Protein AF-A0AAV3WYW3-F1 (afdb_monomer_lite)

pLDDT: mean 75.48, std 17.58, range [23.58, 94.62]

Sequence (307 aa):
MLKNIKFSARRGPYGLGCGSSHPSKPYRKLVRSKLDYGSVIHGSAKKHVLRGLDPIHHQGLRIALGTIRKSPMKSLYSEAGEPSLEHRRTKLAFKYILKIQSLPRNPCNDVVFEAQLSDFSADSKSEPNLIANSFEHIKNAKINLNTIDNLHVQCPPPWEEHKGNENVDKLAKAALNRASCSGKLFCWSDLKPKVNAYIHTVRQENWDTEGTNKLHEVLPNFGDLHKEGEGAGRKRETVMCRLRVGHTWLTQGYLLKNGEKPFCYARDSLYTVRHILIECPDFQDTRKKYFCVTDCTDFSERSIPLA

Foldseek 3Di:
DDDDPPPPPPDDPPPPPDPPDQLCVVVCPPPVVVLLVCLQPCVQPDPVVVVVCQVSVQVSLCNSLVHDPPFDPLLSCLQSVHDRSLLSSLLSLLLVLLVLLLEVVDPCVCVLVVLVVPPPDPPDPDDRGSSNVSVVLCVVLVHDSVLAHRDPDDDDDPPDDCPPVVVVVVVVVVVVPDPDDDRNRDHSVVCSVSSVVSSLVVSLVVLCPPPPQPLCVQPVRRRPHLDDDPPDDSVRSSVLSCLSSFDDCQQCVCVVVVHDFDADPVVRGGDTSCCQQENPPVCVVVNVQWHDDHDSNCSRPDRDTPD

Organism: NCBI:txid259542

Structure (mmCIF, N/CA/C/O backbone):
data_AF-A0AAV3WYW3-F1
#
_entry.id   AF-A0AAV3WYW3-F1
#
loop_
_atom_site.group_PDB
_atom_site.id
_atom_site.type_symbol
_atom_site.label_atom_id
_atom_site.label_alt_id
_atom_site.label_comp_id
_atom_site.label_asym_id
_atom_site.label_entity_id
_atom_site.label_seq_id
_atom_site.pdbx_PDB_ins_code
_atom_site.Cartn_x
_atom_site.Cartn_y
_atom_site.Cartn_z
_atom_site.occupancy
_atom_site.B_iso_or_equiv
_atom_site.auth_seq_id
_atom_site.auth_comp_id
_atom_site.auth_asym_id
_atom_site.auth_atom_id
_atom_site.pdbx_PDB_model_num
ATOM 1 N N . MET A 1 1 ? 19.313 -41.887 6.676 1.00 35.41 1 MET A N 1
ATOM 2 C CA . MET A 1 1 ? 18.246 -41.215 5.899 1.00 35.41 1 MET A CA 1
ATOM 3 C C . MET A 1 1 ? 17.231 -40.705 6.914 1.00 35.41 1 MET A C 1
ATOM 5 O O . MET A 1 1 ? 16.747 -41.528 7.660 1.00 35.41 1 MET A O 1
ATOM 9 N N . LEU A 1 2 ? 16.936 -39.432 7.157 1.00 31.27 2 LEU A N 1
ATOM 10 C CA . LEU A 1 2 ? 17.107 -38.163 6.460 1.00 31.27 2 LEU A CA 1
ATOM 11 C C . LEU A 1 2 ? 17.524 -37.135 7.530 1.00 31.27 2 LEU A C 1
ATOM 13 O O . LEU A 1 2 ? 16.774 -36.880 8.468 1.00 31.27 2 LEU A O 1
ATOM 17 N N . LYS A 1 3 ? 18.736 -36.579 7.433 1.00 26.03 3 LYS A N 1
ATOM 18 C CA . LYS A 1 3 ? 19.183 -35.477 8.292 1.00 26.03 3 LYS A CA 1
ATOM 19 C C . LYS A 1 3 ? 18.874 -34.160 7.581 1.00 26.03 3 LYS A C 1
ATOM 21 O O . LYS A 1 3 ? 19.334 -33.946 6.469 1.00 26.03 3 LYS A O 1
ATOM 26 N N . ASN A 1 4 ? 18.166 -33.280 8.285 1.00 28.17 4 ASN A N 1
ATOM 27 C CA . ASN A 1 4 ? 18.327 -31.828 8.235 1.00 28.17 4 ASN A CA 1
ATOM 28 C C . ASN A 1 4 ? 18.222 -31.143 6.863 1.00 28.17 4 ASN A C 1
ATOM 30 O O . ASN A 1 4 ? 19.221 -30.697 6.306 1.00 28.17 4 ASN A O 1
ATOM 34 N N . ILE A 1 5 ? 16.992 -30.872 6.424 1.00 25.97 5 ILE A N 1
ATOM 35 C CA . ILE A 1 5 ? 16.728 -29.701 5.579 1.00 25.97 5 ILE A CA 1
ATOM 36 C C . ILE A 1 5 ? 16.262 -28.577 6.510 1.00 25.97 5 ILE A C 1
ATOM 38 O O . ILE A 1 5 ? 15.072 -28.381 6.746 1.00 25.97 5 ILE A O 1
ATOM 42 N N . LYS A 1 6 ? 17.219 -27.838 7.085 1.00 24.00 6 LYS A N 1
ATOM 43 C CA . LYS A 1 6 ? 16.933 -26.515 7.652 1.00 24.00 6 LYS A CA 1
ATOM 44 C C . LYS A 1 6 ? 16.668 -25.581 6.473 1.00 24.00 6 LYS A C 1
ATOM 46 O O . LYS A 1 6 ? 17.610 -25.107 5.842 1.00 24.00 6 LYS A O 1
ATOM 51 N N . PHE A 1 7 ? 15.400 -25.294 6.181 1.00 24.20 7 PHE A N 1
ATOM 52 C CA . PHE A 1 7 ? 15.055 -24.124 5.378 1.00 24.20 7 PHE A CA 1
ATOM 53 C C . PHE A 1 7 ? 15.453 -22.877 6.174 1.00 24.20 7 PHE A C 1
ATOM 55 O O . PHE A 1 7 ? 14.711 -22.368 7.012 1.00 24.20 7 PHE A O 1
ATOM 62 N N . SER A 1 8 ? 16.672 -22.403 5.928 1.00 23.58 8 SER A N 1
ATOM 63 C CA . SER A 1 8 ? 17.110 -21.062 6.289 1.00 23.58 8 SER A CA 1
ATOM 64 C C . SER A 1 8 ? 16.282 -20.069 5.475 1.00 23.58 8 SER A C 1
ATOM 66 O O . SER A 1 8 ? 16.635 -19.686 4.358 1.00 23.58 8 SER A O 1
ATOM 68 N N . ALA A 1 9 ? 15.126 -19.680 6.009 1.00 27.95 9 ALA A N 1
ATOM 69 C CA . ALA A 1 9 ? 14.444 -18.485 5.553 1.00 27.95 9 ALA A CA 1
ATOM 70 C C . ALA A 1 9 ? 15.346 -17.302 5.923 1.00 27.95 9 ALA A C 1
ATOM 72 O O . ALA A 1 9 ? 15.376 -16.878 7.080 1.00 27.95 9 ALA A O 1
ATOM 73 N N . ARG A 1 10 ? 16.114 -16.792 4.951 1.00 27.50 10 ARG A N 1
ATOM 74 C CA . ARG A 1 10 ? 16.828 -15.518 5.082 1.00 27.50 10 ARG A CA 1
ATOM 75 C C . ARG A 1 10 ? 15.798 -14.446 5.444 1.00 27.50 10 ARG A C 1
ATOM 77 O O . ARG A 1 10 ? 15.031 -13.993 4.596 1.00 27.50 10 ARG A O 1
ATOM 84 N N . ARG A 1 11 ? 15.750 -14.077 6.723 1.00 35.47 11 ARG A N 1
ATOM 85 C CA . ARG A 1 11 ? 14.982 -12.939 7.227 1.00 35.47 11 ARG A CA 1
ATOM 86 C C . ARG A 1 11 ? 15.754 -11.686 6.828 1.00 35.47 11 ARG A C 1
ATOM 88 O O . ARG A 1 11 ? 16.785 -11.387 7.416 1.00 35.47 11 ARG A O 1
ATOM 95 N N . GLY A 1 12 ? 15.301 -10.999 5.783 1.00 27.30 12 GLY A N 1
ATOM 96 C CA . GLY A 1 12 ? 15.737 -9.628 5.530 1.00 27.30 12 GLY A CA 1
ATOM 97 C C . GLY A 1 12 ? 15.122 -8.678 6.571 1.00 27.30 12 GLY A C 1
ATOM 98 O O . GLY A 1 12 ? 14.041 -8.983 7.080 1.00 27.30 12 GLY A O 1
ATOM 99 N N . PRO A 1 13 ? 15.756 -7.526 6.857 1.00 31.81 13 PRO A N 1
ATOM 100 C CA . PRO A 1 13 ? 15.267 -6.531 7.823 1.00 31.81 13 PRO A CA 1
ATOM 101 C C . PRO A 1 13 ? 13.920 -5.902 7.425 1.00 31.81 13 PRO A C 1
ATOM 103 O O . PRO A 1 13 ? 13.258 -5.270 8.235 1.00 31.81 13 PRO A O 1
ATOM 106 N N . TYR A 1 14 ? 13.463 -6.133 6.194 1.00 40.75 14 TYR A N 1
ATOM 107 C CA . TYR A 1 14 ? 12.145 -5.733 5.721 1.00 40.75 14 TYR A CA 1
ATOM 108 C C . TYR A 1 14 ? 11.210 -6.937 5.795 1.00 40.75 14 TYR A C 1
ATOM 110 O O . TYR A 1 14 ? 11.212 -7.804 4.914 1.00 40.75 14 TYR A O 1
ATOM 118 N N . GLY A 1 15 ? 10.422 -7.005 6.867 1.00 37.06 15 GLY A N 1
ATOM 119 C CA . GLY A 1 15 ? 9.447 -8.055 7.150 1.00 37.06 15 GLY A CA 1
ATOM 120 C C . GLY A 1 15 ? 8.282 -8.119 6.155 1.00 37.06 15 GLY A C 1
ATOM 121 O O . GLY A 1 15 ? 7.131 -7.980 6.538 1.00 37.06 15 GLY A O 1
ATOM 122 N N . LEU A 1 16 ? 8.550 -8.406 4.879 1.00 38.38 16 LEU A N 1
ATOM 123 C CA . LEU A 1 16 ? 7.536 -8.752 3.871 1.00 38.38 16 LEU A CA 1
ATOM 124 C C . LEU A 1 16 ? 7.212 -10.259 3.857 1.00 38.38 16 LEU A C 1
ATOM 126 O O . LEU A 1 16 ? 6.486 -10.743 2.988 1.00 38.38 16 LEU A O 1
ATOM 130 N N . GLY A 1 17 ? 7.726 -11.007 4.837 1.00 33.31 17 GLY A N 1
ATOM 131 C CA . GLY A 1 17 ? 7.312 -12.371 5.142 1.00 33.31 17 GLY A CA 1
ATOM 132 C C . GLY A 1 17 ? 6.034 -12.355 5.973 1.00 33.31 17 GLY A C 1
ATOM 133 O O . GLY A 1 17 ? 6.080 -12.301 7.201 1.00 33.31 17 GLY A O 1
ATOM 134 N N . CYS A 1 18 ? 4.891 -12.386 5.294 1.00 39.88 18 CYS A N 1
ATOM 135 C CA . CYS A 1 18 ? 3.601 -12.644 5.916 1.00 39.88 18 CYS A CA 1
ATOM 136 C C . CYS A 1 18 ? 3.611 -14.080 6.470 1.00 39.88 18 CYS A C 1
ATOM 138 O O . CYS A 1 18 ? 3.471 -15.035 5.700 1.00 39.88 18 CYS A O 1
ATOM 140 N N . GLY A 1 19 ? 3.787 -14.221 7.790 1.00 42.38 19 GLY A N 1
ATOM 141 C CA . GLY A 1 19 ? 3.587 -15.481 8.515 1.00 42.38 19 GLY A CA 1
ATOM 142 C C . GLY A 1 19 ? 2.250 -16.128 8.140 1.00 42.38 19 GLY A C 1
ATOM 143 O O . GLY A 1 19 ? 1.358 -15.475 7.594 1.00 42.38 19 GLY A O 1
ATOM 144 N N . SER A 1 20 ? 2.123 -17.435 8.327 1.00 49.34 20 SER A N 1
ATOM 145 C CA . SER A 1 20 ? 1.078 -18.319 7.783 1.00 49.34 20 SER A CA 1
ATOM 146 C C . SER A 1 20 ? -0.394 -17.872 7.984 1.00 49.34 20 SER A C 1
ATOM 148 O O . SER A 1 20 ? -1.201 -18.259 7.137 1.00 49.34 20 SER A O 1
ATOM 150 N N . SER A 1 21 ? -0.743 -16.942 8.888 1.00 57.50 21 SER A N 1
ATOM 151 C CA . SER A 1 21 ? -2.143 -16.633 9.263 1.00 57.50 21 SER A CA 1
ATOM 152 C C . SER A 1 21 ? -2.726 -15.226 8.994 1.00 57.50 21 SER A C 1
ATOM 154 O O . SER A 1 21 ? -3.920 -15.083 9.182 1.00 57.50 21 SER A O 1
ATOM 156 N N . HIS A 1 22 ? -1.996 -14.206 8.511 1.00 69.38 22 HIS A N 1
ATOM 157 C CA . HIS A 1 22 ? -2.515 -12.810 8.542 1.00 69.38 22 HIS A CA 1
ATOM 158 C C . HIS A 1 22 ? -3.916 -12.586 7.891 1.00 69.38 22 HIS A C 1
ATOM 160 O O . HIS A 1 22 ? -4.126 -13.044 6.753 1.00 69.38 22 HIS A O 1
ATOM 166 N N . PRO A 1 23 ? -4.822 -11.761 8.476 1.00 72.69 23 PRO A N 1
ATOM 167 C CA . PRO A 1 23 ? -6.221 -11.622 8.031 1.00 72.69 23 PRO A CA 1
ATOM 168 C C . PRO A 1 23 ? -6.399 -11.146 6.584 1.00 72.69 23 PRO A C 1
ATOM 170 O O . PRO A 1 23 ? -7.370 -11.480 5.907 1.00 72.69 23 PRO A O 1
ATOM 173 N N . SER A 1 24 ? -5.441 -10.367 6.075 1.00 77.75 24 SER A N 1
ATOM 174 C CA . SER A 1 24 ? -5.463 -9.814 4.714 1.00 77.75 24 SER A CA 1
ATOM 175 C C . SER A 1 24 ? -4.987 -10.773 3.618 1.00 77.75 24 SER A C 1
ATOM 177 O O . SER A 1 24 ? -5.090 -10.443 2.437 1.00 77.75 24 SER A O 1
ATOM 179 N N . LYS A 1 25 ? -4.531 -11.990 3.940 1.00 81.62 25 LYS A N 1
ATOM 180 C CA . LYS A 1 25 ? -4.169 -13.013 2.936 1.00 81.62 25 LYS A CA 1
ATOM 181 C C . LYS A 1 25 ? -5.257 -13.339 1.904 1.00 81.62 25 LYS A C 1
ATOM 183 O O . LYS A 1 25 ? -4.931 -13.296 0.715 1.00 81.62 25 LYS A O 1
ATOM 188 N N . PRO A 1 26 ? -6.507 -13.668 2.286 1.00 85.25 26 PRO A N 1
ATOM 189 C CA . PRO A 1 26 ? -7.567 -13.937 1.313 1.00 85.25 26 PRO A CA 1
ATOM 190 C C . PRO A 1 26 ? -7.808 -12.736 0.392 1.00 85.25 26 PRO A C 1
ATOM 192 O O . PRO A 1 26 ? -7.883 -12.900 -0.824 1.00 85.25 26 PRO A O 1
ATOM 195 N N . TYR A 1 27 ? -7.808 -11.521 0.948 1.00 90.81 27 TYR A N 1
ATOM 196 C CA . TYR A 1 27 ? -7.914 -10.282 0.178 1.00 90.81 27 TYR A CA 1
ATOM 197 C C . TYR A 1 27 ? -6.778 -10.148 -0.857 1.00 90.81 27 TYR A C 1
ATOM 199 O O . TYR A 1 27 ? -7.043 -9.897 -2.035 1.00 90.81 27 TYR A O 1
ATOM 207 N N . ARG A 1 28 ? -5.521 -10.395 -0.457 1.00 89.81 28 ARG A N 1
ATOM 208 C CA . ARG A 1 28 ? -4.348 -10.323 -1.349 1.00 89.81 28 ARG A CA 1
ATOM 209 C C . ARG A 1 28 ? -4.438 -11.295 -2.525 1.00 89.81 28 ARG A C 1
ATOM 211 O O . ARG A 1 28 ? -3.988 -10.962 -3.618 1.00 89.81 28 ARG A O 1
ATOM 218 N N . LYS A 1 29 ? -4.960 -12.500 -2.283 1.00 89.38 29 LYS A N 1
ATOM 219 C CA . LYS A 1 29 ? -5.047 -13.568 -3.289 1.00 89.38 29 LYS A CA 1
ATOM 220 C C . LYS A 1 29 ? -6.206 -13.371 -4.263 1.00 89.38 29 LYS A C 1
ATOM 222 O O . LYS A 1 29 ? -6.022 -13.628 -5.447 1.00 89.38 29 LYS A O 1
ATOM 227 N N . LEU A 1 30 ? -7.370 -12.939 -3.777 1.00 91.69 30 LEU A N 1
ATOM 228 C CA . LEU A 1 30 ? -8.605 -12.912 -4.569 1.00 91.69 30 LEU A CA 1
ATOM 229 C C . LEU A 1 30 ? -8.912 -11.537 -5.163 1.00 91.69 30 LEU A C 1
ATOM 231 O O . LEU A 1 30 ? -9.239 -11.441 -6.339 1.00 91.69 30 LEU A O 1
ATOM 235 N N . VAL A 1 31 ? -8.810 -10.478 -4.357 1.00 93.56 31 VAL A N 1
ATOM 236 C CA . VAL A 1 31 ? -9.226 -9.126 -4.759 1.00 93.56 31 VAL A CA 1
ATOM 237 C C . VAL A 1 31 ? -8.034 -8.349 -5.299 1.00 93.56 31 VAL A C 1
ATOM 239 O O . VAL A 1 31 ? -8.063 -7.864 -6.427 1.00 93.56 31 VAL A O 1
ATOM 242 N N . ARG A 1 32 ? -6.946 -8.272 -4.523 1.00 92.88 32 ARG A N 1
ATOM 243 C CA . ARG A 1 32 ? -5.770 -7.475 -4.898 1.00 92.88 32 ARG A CA 1
ATOM 244 C C . ARG A 1 32 ? -5.130 -7.962 -6.194 1.00 92.88 32 ARG A C 1
ATOM 246 O O . ARG A 1 32 ? -4.742 -7.146 -7.012 1.00 92.88 32 ARG A O 1
ATOM 253 N N . SER A 1 33 ? -5.064 -9.277 -6.405 1.00 93.62 33 SER A N 1
ATOM 254 C CA . SER A 1 33 ? -4.534 -9.866 -7.642 1.00 93.62 33 SER A CA 1
ATOM 255 C C . SER A 1 33 ? -5.293 -9.407 -8.893 1.00 93.62 33 SER A C 1
ATOM 257 O O . SER A 1 33 ? -4.678 -9.225 -9.939 1.00 93.62 33 SER A O 1
ATOM 259 N N . LYS A 1 34 ? -6.608 -9.180 -8.782 1.00 93.88 34 LYS A N 1
ATOM 260 C CA . LYS A 1 34 ? -7.450 -8.659 -9.864 1.00 93.88 34 LYS A CA 1
ATOM 261 C C . LYS A 1 34 ? -7.275 -7.153 -10.048 1.00 93.88 34 LYS A C 1
ATOM 263 O O . LYS A 1 34 ? -7.191 -6.708 -11.181 1.00 93.88 34 LYS A O 1
ATOM 268 N N . LEU A 1 35 ? -7.158 -6.392 -8.957 1.00 93.44 35 LEU A N 1
ATOM 269 C CA . LEU A 1 35 ? -6.888 -4.946 -9.004 1.00 93.44 35 LEU A CA 1
ATOM 270 C C . LEU A 1 35 ? -5.481 -4.618 -9.532 1.00 93.44 35 LEU A C 1
ATOM 272 O O . LEU A 1 35 ? -5.269 -3.560 -10.117 1.00 93.44 35 LEU A O 1
ATOM 276 N N . ASP A 1 36 ? -4.519 -5.515 -9.316 1.00 93.50 36 ASP A N 1
ATOM 277 C CA . ASP A 1 36 ? -3.151 -5.385 -9.822 1.00 93.50 36 ASP A CA 1
ATOM 278 C C . ASP A 1 36 ? -3.059 -5.717 -11.326 1.00 93.50 36 ASP A C 1
ATOM 280 O O . ASP A 1 36 ? -2.123 -5.287 -12.004 1.00 93.50 36 ASP A O 1
ATOM 284 N N . TYR A 1 37 ? -4.000 -6.502 -11.861 1.00 93.62 37 TYR A N 1
ATOM 285 C CA . TYR A 1 37 ? -3.965 -6.941 -13.252 1.00 93.62 37 TYR A CA 1
ATOM 286 C C . TYR A 1 37 ? -4.236 -5.769 -14.201 1.00 93.62 37 TYR A C 1
ATOM 288 O O . TYR A 1 37 ? -5.286 -5.141 -14.149 1.00 93.62 37 TYR A O 1
ATOM 296 N N . GLY A 1 38 ? -3.281 -5.474 -15.086 1.00 86.25 38 GLY A N 1
ATOM 297 C CA . GLY A 1 38 ? -3.410 -4.374 -16.046 1.00 86.25 38 GLY A CA 1
ATOM 298 C C . GLY A 1 38 ? -3.302 -2.977 -15.426 1.00 86.25 38 GLY A C 1
ATOM 299 O O . GLY A 1 38 ? -3.547 -1.991 -16.121 1.00 86.25 38 GLY A O 1
ATOM 300 N N . SER A 1 39 ? -2.878 -2.863 -14.161 1.00 90.88 39 SER A N 1
ATOM 301 C CA . SER A 1 39 ? -2.820 -1.586 -13.436 1.00 90.88 39 SER A CA 1
ATOM 302 C C . SER A 1 39 ? -1.888 -0.548 -14.059 1.00 90.88 39 SER A C 1
ATOM 304 O O . SER A 1 39 ? -2.041 0.644 -13.814 1.00 90.88 39 SER A O 1
ATOM 306 N N . VAL A 1 40 ? -0.912 -1.007 -14.842 1.00 89.00 40 VAL A N 1
ATOM 307 C CA . VAL A 1 40 ? 0.019 -0.167 -15.606 1.00 89.00 40 VAL A CA 1
ATOM 308 C C . VAL A 1 40 ? -0.684 0.493 -16.797 1.00 89.00 40 VAL A C 1
ATOM 310 O O . VAL A 1 40 ? -0.380 1.632 -17.125 1.00 89.00 40 VAL A O 1
ATOM 313 N N . ILE A 1 41 ? -1.656 -0.195 -17.404 1.00 87.00 41 ILE A N 1
ATOM 314 C CA . ILE A 1 41 ? -2.392 0.273 -18.585 1.00 87.00 41 ILE A CA 1
ATOM 315 C C . ILE A 1 41 ? -3.502 1.227 -18.146 1.00 87.00 41 ILE A C 1
ATOM 317 O O . ILE A 1 41 ? -3.510 2.403 -18.500 1.00 87.00 41 ILE A O 1
ATOM 321 N N . HIS A 1 42 ? -4.426 0.743 -17.312 1.00 89.25 42 HIS A N 1
ATOM 322 C CA . HIS A 1 42 ? -5.570 1.549 -16.886 1.00 89.25 42 HIS A CA 1
ATOM 323 C C . HIS A 1 42 ? -5.201 2.591 -15.819 1.00 89.25 42 HIS A C 1
ATOM 325 O O . HIS A 1 42 ? -6.024 3.433 -15.473 1.00 89.25 42 HIS A O 1
ATOM 331 N N . GLY A 1 43 ? -3.990 2.536 -15.258 1.00 86.62 43 GLY A N 1
ATOM 332 C CA . GLY A 1 43 ? -3.519 3.474 -14.242 1.00 86.62 43 GLY A CA 1
ATOM 333 C C . GLY A 1 43 ? -3.337 4.908 -14.739 1.00 86.62 43 GLY A C 1
ATOM 334 O O . GLY A 1 43 ? -3.319 5.817 -13.917 1.00 86.62 43 GLY A O 1
ATOM 335 N N . SER A 1 44 ? -3.275 5.109 -16.058 1.00 85.62 44 SER A N 1
ATOM 336 C CA . SER A 1 44 ? -3.252 6.427 -16.708 1.00 85.62 44 SER A CA 1
ATOM 337 C C . SER A 1 44 ? -4.648 7.033 -16.920 1.00 85.62 44 SER A C 1
ATOM 339 O O . SER A 1 44 ? -4.768 8.122 -17.474 1.00 85.62 44 SER A O 1
ATOM 341 N N . ALA A 1 45 ? -5.721 6.343 -16.514 1.00 88.19 45 ALA A N 1
ATOM 342 C CA . ALA A 1 45 ? -7.076 6.882 -16.593 1.00 88.19 45 ALA A CA 1
ATOM 343 C C . ALA A 1 45 ? -7.282 8.070 -15.632 1.00 88.19 45 ALA A C 1
ATOM 345 O O . ALA A 1 45 ? -6.597 8.208 -14.620 1.00 88.19 45 ALA A O 1
ATOM 346 N N . LYS A 1 46 ? -8.291 8.907 -15.911 1.00 86.44 46 LYS A N 1
ATOM 347 C CA . LYS A 1 46 ? -8.635 10.067 -15.070 1.00 86.44 46 LYS A CA 1
ATOM 348 C C . LYS A 1 46 ? -8.908 9.650 -13.618 1.00 86.44 46 LYS A C 1
ATOM 350 O O . LYS A 1 46 ? -9.610 8.665 -13.370 1.00 86.44 46 LYS A O 1
ATOM 355 N N . LYS A 1 47 ? -8.471 10.470 -12.652 1.00 86.94 47 LYS A N 1
ATOM 356 C CA . LYS A 1 47 ? -8.634 10.221 -11.202 1.00 86.94 47 LYS A CA 1
ATOM 357 C C . LYS A 1 47 ? -10.060 9.842 -10.788 1.00 86.94 47 LYS A C 1
ATOM 359 O O . LYS A 1 47 ? -10.238 8.977 -9.940 1.00 86.94 47 LYS A O 1
ATOM 364 N N . HIS A 1 48 ? -11.097 10.446 -11.376 1.00 87.31 48 HIS A N 1
ATOM 365 C CA . HIS A 1 48 ? -12.486 10.104 -11.038 1.00 87.31 48 HIS A CA 1
ATOM 366 C C . HIS A 1 48 ? -12.886 8.676 -11.441 1.00 87.31 48 HIS A C 1
ATOM 368 O O . HIS A 1 48 ? -13.625 8.042 -10.697 1.00 87.31 48 HIS A O 1
ATOM 374 N N . VAL A 1 49 ? -12.356 8.153 -12.549 1.00 90.38 49 VAL A N 1
ATOM 375 C CA . VAL A 1 49 ? -12.576 6.762 -12.975 1.00 90.38 49 VAL A CA 1
ATOM 376 C C . VAL A 1 49 ? -11.832 5.817 -12.032 1.00 90.38 49 VAL A C 1
ATOM 378 O O . VAL A 1 49 ? -12.392 4.835 -11.551 1.00 90.38 49 VAL A O 1
ATOM 381 N N . LEU A 1 50 ? -10.587 6.163 -11.689 1.00 90.69 50 LEU A N 1
ATOM 382 C CA . LEU A 1 50 ? -9.759 5.380 -10.769 1.00 90.69 50 LEU A CA 1
ATOM 383 C C . LEU A 1 50 ? -10.350 5.295 -9.358 1.00 90.69 50 LEU A C 1
ATOM 385 O O . LEU A 1 50 ? -10.241 4.244 -8.726 1.00 90.69 50 LEU A O 1
ATOM 389 N N . ARG A 1 51 ? -11.005 6.365 -8.889 1.00 90.50 51 ARG A N 1
ATOM 390 C CA . ARG A 1 51 ? -11.708 6.399 -7.596 1.00 90.50 51 ARG A CA 1
ATOM 391 C C . ARG A 1 51 ? -12.836 5.370 -7.501 1.00 90.50 51 ARG A C 1
ATOM 393 O O . ARG A 1 51 ? -13.180 4.967 -6.397 1.00 90.50 51 ARG A O 1
ATOM 400 N N . GLY A 1 52 ? -13.374 4.887 -8.624 1.00 93.19 52 GLY A N 1
ATOM 401 C CA . GLY A 1 52 ? -14.359 3.800 -8.635 1.00 93.19 52 GLY A CA 1
ATOM 402 C C . GLY A 1 52 ? -13.818 2.463 -8.106 1.00 93.19 52 GLY A C 1
ATOM 403 O O . GLY A 1 52 ? -14.596 1.630 -7.644 1.00 93.19 52 GLY A O 1
ATOM 404 N N . LEU A 1 53 ? -12.494 2.261 -8.113 1.00 93.69 53 LEU A N 1
ATOM 405 C CA . LEU A 1 53 ? -11.851 1.042 -7.601 1.00 93.69 53 LEU A CA 1
ATOM 406 C C . LEU A 1 53 ? -11.595 1.087 -6.088 1.00 93.69 53 LEU A C 1
ATOM 408 O O . LEU A 1 53 ? -11.500 0.038 -5.444 1.00 93.69 53 LEU A O 1
ATOM 412 N N . ASP A 1 54 ? -11.507 2.284 -5.509 1.00 93.38 54 ASP A N 1
ATOM 413 C CA . ASP A 1 54 ? -11.214 2.467 -4.088 1.00 93.38 54 ASP A CA 1
ATOM 414 C C . ASP A 1 54 ? -12.279 1.824 -3.175 1.00 93.38 54 ASP A C 1
ATOM 416 O O . ASP A 1 54 ? -11.891 1.122 -2.241 1.00 93.38 54 ASP A O 1
ATOM 420 N N . PRO A 1 55 ? -13.603 1.928 -3.435 1.00 94.62 55 PRO A N 1
ATOM 421 C CA . PRO A 1 55 ? -14.619 1.220 -2.655 1.00 94.62 55 PRO A CA 1
ATOM 422 C C . PRO A 1 55 ? -14.401 -0.295 -2.582 1.00 94.62 55 PRO A C 1
ATOM 424 O O . PRO A 1 55 ? -14.582 -0.881 -1.515 1.00 94.62 55 PRO A O 1
ATOM 427 N N . ILE A 1 56 ? -13.968 -0.926 -3.680 1.00 94.44 56 ILE A N 1
ATOM 428 C CA . ILE A 1 56 ? -13.695 -2.372 -3.737 1.00 94.44 56 ILE A CA 1
ATOM 429 C C . ILE A 1 56 ? -12.489 -2.707 -2.855 1.00 94.44 56 ILE A C 1
ATOM 431 O O . ILE A 1 56 ? -12.540 -3.641 -2.050 1.00 94.44 56 ILE A O 1
ATOM 435 N N . HIS A 1 57 ? -11.419 -1.916 -2.966 1.00 94.56 57 HIS A N 1
ATOM 436 C CA . HIS A 1 57 ? -10.218 -2.056 -2.140 1.00 94.56 57 HIS A CA 1
ATOM 437 C C . HIS A 1 57 ? -10.529 -1.893 -0.651 1.00 94.56 57 HIS A C 1
ATOM 439 O O . HIS A 1 57 ? -10.241 -2.779 0.156 1.00 94.56 57 HIS A O 1
ATOM 445 N N . HIS A 1 58 ? -11.190 -0.793 -0.297 1.00 93.81 58 HIS A N 1
ATOM 446 C CA . HIS A 1 58 ? -11.576 -0.459 1.068 1.00 93.81 58 HIS A CA 1
ATOM 447 C C . HIS A 1 58 ? -12.477 -1.536 1.676 1.00 93.81 58 HIS A C 1
ATOM 449 O O . HIS A 1 58 ? -12.240 -1.987 2.797 1.00 93.81 58 HIS A O 1
ATOM 455 N N . GLN A 1 59 ? -13.492 -1.988 0.937 1.00 92.94 59 GLN A N 1
ATOM 456 C CA . GLN A 1 59 ? -14.407 -3.024 1.403 1.00 92.94 59 GLN A CA 1
ATOM 457 C C . GLN A 1 59 ? -13.691 -4.366 1.590 1.00 92.94 59 GLN A C 1
ATOM 459 O O . GLN A 1 59 ? -13.919 -5.044 2.593 1.00 92.94 59 GLN A O 1
ATOM 464 N N . GLY A 1 60 ? -12.781 -4.724 0.681 1.00 92.69 60 GLY A N 1
ATOM 465 C CA . GLY A 1 60 ? -11.947 -5.917 0.803 1.00 92.69 60 GLY A CA 1
ATOM 466 C C . GLY A 1 60 ? -11.093 -5.912 2.074 1.00 92.69 60 GLY A C 1
ATOM 467 O O . GLY A 1 60 ? -11.064 -6.910 2.798 1.00 92.69 60 GLY A O 1
ATOM 468 N N . LEU A 1 61 ? -10.463 -4.777 2.397 1.00 90.69 61 LEU A N 1
ATOM 469 C CA . LEU A 1 61 ? -9.694 -4.612 3.635 1.00 90.69 61 LEU A CA 1
ATOM 470 C C . LEU A 1 61 ? -10.578 -4.671 4.884 1.00 90.69 61 LEU A C 1
ATOM 472 O O . LEU A 1 61 ? -10.208 -5.326 5.857 1.00 90.69 61 LEU A O 1
ATOM 476 N N . ARG A 1 62 ? -11.763 -4.050 4.859 1.00 90.81 62 ARG A N 1
ATOM 477 C CA . ARG A 1 62 ? -12.715 -4.108 5.981 1.00 90.81 62 ARG A CA 1
ATOM 478 C C . ARG A 1 62 ? -13.185 -5.530 6.268 1.00 90.81 62 ARG A C 1
ATOM 480 O O . ARG A 1 62 ? -13.231 -5.925 7.427 1.00 90.81 62 ARG A O 1
ATOM 487 N N . ILE A 1 63 ? -13.498 -6.314 5.234 1.00 89.62 63 ILE A N 1
ATOM 488 C CA . ILE A 1 63 ? -13.903 -7.722 5.387 1.00 89.62 63 ILE A CA 1
ATOM 489 C C . ILE A 1 63 ? -12.736 -8.570 5.905 1.00 89.62 63 ILE A C 1
ATOM 491 O O . ILE A 1 63 ? -12.930 -9.437 6.760 1.00 89.62 63 ILE A O 1
ATOM 495 N N . ALA A 1 64 ? -11.525 -8.316 5.406 1.00 87.62 64 ALA A N 1
ATOM 496 C CA . ALA A 1 64 ? -10.328 -9.025 5.834 1.00 87.62 64 ALA A CA 1
ATOM 497 C C . ALA A 1 64 ? -9.998 -8.770 7.312 1.00 87.62 64 ALA A C 1
ATOM 499 O O . ALA A 1 64 ? -9.820 -9.723 8.063 1.00 87.62 64 ALA A O 1
ATOM 500 N N . LEU A 1 65 ? -9.968 -7.502 7.730 1.00 84.81 65 LEU A N 1
ATOM 501 C CA . LEU A 1 65 ? -9.663 -7.085 9.105 1.00 84.81 65 LEU A CA 1
ATOM 502 C C . LEU A 1 65 ? -10.867 -7.188 10.059 1.00 84.81 65 LEU A C 1
ATOM 504 O O . LEU A 1 65 ? -10.724 -7.012 11.265 1.00 84.81 65 LEU A O 1
ATOM 508 N N . GLY A 1 66 ? -12.071 -7.413 9.529 1.00 85.69 66 GLY A N 1
ATOM 509 C CA . GLY A 1 66 ? -13.319 -7.430 10.287 1.00 85.69 66 GLY A CA 1
ATOM 510 C C . GLY A 1 66 ? -13.698 -6.079 10.904 1.00 85.69 66 GLY A C 1
ATOM 511 O O . GLY A 1 66 ? -14.341 -6.060 11.952 1.00 85.69 66 GLY A O 1
ATOM 512 N N . THR A 1 67 ? -13.313 -4.952 10.307 1.00 85.12 67 THR A N 1
ATOM 513 C CA . THR A 1 67 ? -13.606 -3.604 10.829 1.00 85.12 67 THR A CA 1
ATOM 514 C C . THR A 1 67 ? -14.957 -3.067 10.339 1.00 85.12 67 THR A C 1
ATOM 516 O O . THR A 1 67 ? -15.549 -3.569 9.384 1.00 85.12 67 THR A O 1
ATOM 519 N N . ILE A 1 68 ? -15.490 -2.047 11.019 1.00 83.38 68 ILE A N 1
ATOM 520 C CA . ILE A 1 68 ? -16.783 -1.438 10.666 1.00 83.38 68 ILE A CA 1
ATOM 521 C C . ILE A 1 68 ? -16.673 -0.542 9.422 1.00 83.38 68 ILE A C 1
ATOM 523 O O . ILE A 1 68 ? -15.584 -0.139 9.033 1.00 83.38 68 ILE A O 1
ATOM 527 N N . ARG A 1 69 ? -17.798 -0.146 8.810 1.00 81.56 69 ARG A N 1
ATOM 528 C CA . ARG A 1 69 ? -17.808 0.729 7.613 1.00 81.56 69 ARG A CA 1
ATOM 529 C C . ARG A 1 69 ? -17.322 2.161 7.850 1.00 81.56 69 ARG A C 1
ATOM 531 O O . ARG A 1 69 ? -16.944 2.820 6.894 1.00 81.56 69 ARG A O 1
ATOM 538 N N . LYS A 1 70 ? -17.328 2.649 9.092 1.00 83.50 70 LYS A N 1
ATOM 539 C CA . LYS A 1 70 ? -16.929 4.027 9.435 1.00 83.50 70 LYS A CA 1
ATOM 540 C C . LYS A 1 70 ? -15.460 4.160 9.850 1.00 83.50 70 LYS A C 1
ATOM 542 O O . LYS A 1 70 ? -15.032 5.235 10.245 1.00 83.50 70 LYS A O 1
ATOM 547 N N . SER A 1 71 ? -14.676 3.084 9.756 1.00 84.19 71 SER A N 1
ATOM 548 C CA . SER A 1 71 ? -13.246 3.145 10.078 1.00 84.19 71 SER A CA 1
ATOM 549 C C . SER A 1 71 ? -12.475 3.999 9.067 1.00 84.19 71 SER A C 1
ATOM 551 O O . SER A 1 71 ? -12.727 3.826 7.866 1.00 84.19 71 SER A O 1
ATOM 553 N N . PRO A 1 72 ? -11.528 4.840 9.515 1.00 87.00 72 PRO A N 1
ATOM 554 C CA . PRO A 1 72 ? -10.652 5.625 8.641 1.00 87.00 72 PRO A CA 1
ATOM 555 C C . PRO A 1 72 ? -9.721 4.734 7.801 1.00 87.00 72 PRO A C 1
ATOM 557 O O . PRO A 1 72 ? -9.162 3.760 8.302 1.00 87.00 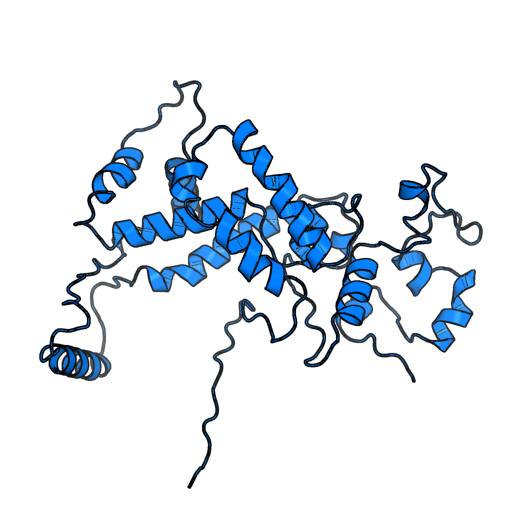72 PRO A O 1
ATOM 560 N N . MET A 1 73 ? -9.544 5.066 6.515 1.00 88.50 73 MET A N 1
ATOM 561 C CA . MET A 1 73 ? -8.760 4.249 5.567 1.00 88.50 73 MET A CA 1
ATOM 562 C C . MET A 1 73 ? -7.282 4.183 5.889 1.00 88.50 73 MET A C 1
ATOM 564 O O . MET A 1 73 ? -6.690 3.112 5.818 1.00 88.50 73 MET A O 1
ATOM 568 N N . LYS A 1 74 ? -6.703 5.315 6.271 1.00 87.25 74 LYS A N 1
ATOM 569 C CA . LYS A 1 74 ? -5.281 5.422 6.575 1.00 87.25 74 LYS A CA 1
ATOM 570 C C . LYS A 1 74 ? -4.877 4.478 7.719 1.00 87.25 74 LYS A C 1
ATOM 572 O O . LYS A 1 74 ? -3.921 3.721 7.580 1.00 87.25 74 LYS A O 1
ATOM 577 N N . SER A 1 75 ? -5.715 4.369 8.755 1.00 85.81 75 SER A N 1
ATOM 578 C CA . SER A 1 75 ? -5.538 3.381 9.830 1.00 85.81 75 SER A CA 1
ATOM 579 C C . SER A 1 75 ? -5.665 1.937 9.334 1.00 85.81 75 SER A C 1
ATOM 581 O O . SER A 1 75 ? -4.891 1.082 9.747 1.00 85.81 75 SER A O 1
ATOM 583 N N . LEU A 1 76 ? -6.604 1.646 8.420 1.00 87.25 76 LEU A N 1
ATOM 584 C CA . LEU A 1 76 ? -6.721 0.302 7.834 1.00 87.25 76 LEU A CA 1
ATOM 585 C C . LEU A 1 76 ? -5.509 -0.070 6.973 1.00 87.25 76 LEU A C 1
ATOM 587 O O . LEU A 1 76 ? -5.146 -1.242 6.926 1.00 87.25 76 LEU A O 1
ATOM 591 N N . TYR A 1 77 ? -4.896 0.894 6.285 1.00 87.81 77 TYR A N 1
ATOM 592 C CA . TYR A 1 77 ? -3.687 0.663 5.495 1.00 87.81 77 TYR A CA 1
ATOM 593 C C . TYR A 1 77 ? -2.490 0.310 6.374 1.00 87.81 77 TYR A C 1
ATOM 595 O O . TYR A 1 77 ? -1.770 -0.636 6.042 1.00 87.81 77 TYR A O 1
ATOM 603 N N . SER A 1 78 ? -2.315 1.025 7.490 1.00 84.00 78 SER A N 1
ATOM 604 C CA . SER A 1 78 ? -1.281 0.716 8.482 1.00 84.00 78 SER A CA 1
ATOM 605 C C . SER A 1 78 ? -1.518 -0.672 9.096 1.00 84.00 78 SER A C 1
ATOM 607 O O . SER A 1 78 ? -0.673 -1.557 8.963 1.00 84.00 78 SER A O 1
ATOM 609 N N . GLU A 1 79 ? -2.732 -0.927 9.599 1.00 81.56 79 GLU A N 1
ATOM 610 C CA . GLU A 1 79 ? -3.109 -2.194 10.246 1.00 81.56 79 GLU A CA 1
ATOM 611 C C . GLU A 1 79 ? -3.027 -3.409 9.301 1.00 81.56 79 GLU A C 1
ATOM 613 O O . GLU A 1 79 ? -2.570 -4.485 9.680 1.00 81.56 79 GLU A O 1
ATOM 618 N N . ALA A 1 80 ? -3.451 -3.273 8.040 1.00 83.25 80 ALA A N 1
ATOM 619 C CA . ALA A 1 80 ? -3.364 -4.366 7.067 1.00 83.25 80 ALA A CA 1
ATOM 620 C C . ALA A 1 80 ? -1.946 -4.579 6.510 1.00 83.25 80 ALA A C 1
ATOM 622 O O . ALA A 1 80 ? -1.705 -5.599 5.841 1.00 83.25 80 ALA A O 1
ATOM 623 N N . GLY A 1 81 ? -1.051 -3.602 6.694 1.00 82.62 81 GLY A N 1
ATOM 624 C CA . GLY A 1 81 ? 0.222 -3.491 5.983 1.00 82.62 81 GLY A CA 1
ATOM 625 C C . GLY A 1 81 ? 0.057 -3.278 4.471 1.00 82.62 81 GLY A C 1
ATOM 626 O O . GLY A 1 81 ? 0.977 -3.550 3.696 1.00 82.62 81 GLY A O 1
ATOM 627 N N . GLU A 1 82 ? -1.111 -2.824 4.008 1.00 86.81 82 GLU A N 1
ATOM 628 C CA . GLU A 1 82 ? -1.440 -2.688 2.583 1.00 86.81 82 GLU A CA 1
ATOM 629 C C . GLU A 1 82 ? -1.334 -1.236 2.103 1.00 86.81 82 GLU A C 1
ATOM 631 O O . GLU A 1 82 ? -1.711 -0.317 2.827 1.00 86.81 82 GLU A O 1
ATOM 636 N N . PRO A 1 83 ? -0.783 -0.979 0.903 1.00 89.00 83 PRO A N 1
ATOM 637 C CA . PRO A 1 83 ? -0.750 0.370 0.343 1.00 89.00 83 PRO A CA 1
ATOM 638 C C . PRO A 1 83 ? -2.137 0.798 -0.160 1.00 89.00 83 PRO A C 1
ATOM 640 O O . PRO A 1 83 ? -2.988 -0.043 -0.467 1.00 89.00 83 PRO A O 1
ATOM 643 N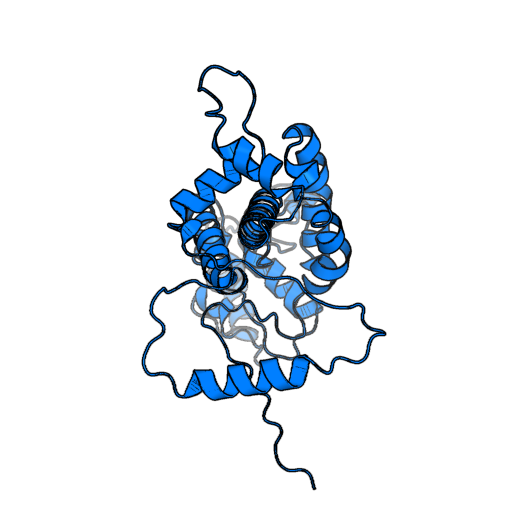 N . SER A 1 84 ? -2.345 2.109 -0.320 1.00 91.75 84 SER A N 1
ATOM 644 C CA . SER A 1 84 ? -3.461 2.600 -1.137 1.00 91.75 84 SER A CA 1
ATOM 645 C C . SER A 1 84 ? -3.291 2.150 -2.595 1.00 91.75 84 SER A C 1
ATOM 647 O O . SER A 1 84 ? -2.178 1.817 -3.026 1.00 91.75 84 SER A O 1
ATOM 649 N N . LEU A 1 85 ? -4.380 2.135 -3.372 1.00 92.62 85 LEU A N 1
ATOM 650 C CA . LEU A 1 85 ? -4.321 1.723 -4.780 1.00 92.62 85 LEU A CA 1
ATOM 651 C C . LEU A 1 85 ? -3.385 2.600 -5.611 1.00 92.62 85 LEU A C 1
ATOM 653 O O . LEU A 1 85 ? -2.713 2.097 -6.503 1.00 92.62 85 LEU A O 1
ATOM 657 N N . GLU A 1 86 ? -3.291 3.885 -5.295 1.00 91.00 86 GLU A N 1
ATOM 658 C CA . GLU A 1 86 ? -2.348 4.802 -5.930 1.00 91.00 86 GLU A CA 1
ATOM 659 C C . GLU A 1 86 ? -0.895 4.360 -5.724 1.00 91.00 86 GLU A C 1
ATOM 661 O O . GLU A 1 86 ? -0.230 3.990 -6.689 1.00 91.00 86 GLU A O 1
ATOM 666 N N . HIS A 1 87 ? -0.444 4.241 -4.471 1.00 90.44 87 HIS A N 1
ATOM 667 C CA . HIS A 1 87 ? 0.904 3.754 -4.158 1.00 90.44 87 HIS A CA 1
ATOM 668 C C . HIS A 1 87 ? 1.162 2.345 -4.720 1.00 90.44 87 HIS A C 1
ATOM 670 O O . HIS A 1 87 ? 2.283 2.013 -5.117 1.00 90.44 87 HIS A O 1
ATOM 676 N N . ARG A 1 88 ? 0.131 1.487 -4.762 1.00 93.06 88 ARG A N 1
ATOM 677 C CA . ARG A 1 88 ? 0.202 0.148 -5.366 1.00 93.06 88 ARG A CA 1
ATOM 678 C C . ARG A 1 88 ? 0.471 0.234 -6.872 1.00 93.06 88 ARG A C 1
ATOM 680 O O . ARG A 1 88 ? 1.369 -0.464 -7.343 1.00 93.06 88 ARG A O 1
ATOM 687 N N . ARG A 1 89 ? -0.263 1.082 -7.599 1.00 93.50 89 ARG A N 1
ATOM 688 C CA . ARG A 1 89 ? -0.100 1.317 -9.042 1.00 93.50 89 ARG A CA 1
ATOM 689 C C . ARG A 1 89 ? 1.275 1.886 -9.354 1.00 93.50 89 ARG A C 1
ATOM 691 O O . ARG A 1 89 ? 1.966 1.303 -10.184 1.00 93.50 89 ARG A O 1
ATOM 698 N N . THR A 1 90 ? 1.715 2.910 -8.625 1.00 91.50 90 THR A N 1
ATOM 699 C CA . THR A 1 90 ? 3.062 3.488 -8.762 1.00 91.50 90 THR A CA 1
ATOM 700 C C . THR A 1 90 ? 4.138 2.428 -8.551 1.00 91.50 90 THR A C 1
ATOM 702 O O . THR A 1 90 ? 5.043 2.279 -9.363 1.00 91.50 90 THR A O 1
ATOM 705 N N . LYS A 1 91 ? 4.008 1.589 -7.517 1.00 92.62 91 LYS A N 1
ATOM 706 C CA . LYS A 1 91 ? 4.940 0.479 -7.269 1.00 92.62 91 LYS A CA 1
ATOM 707 C C . LYS A 1 91 ? 4.984 -0.543 -8.412 1.00 92.62 91 LYS A C 1
ATOM 709 O O . LYS A 1 91 ? 6.043 -1.116 -8.673 1.00 92.62 91 LYS A O 1
ATOM 714 N N . LEU A 1 92 ? 3.844 -0.847 -9.031 1.00 93.44 92 LEU A N 1
ATOM 715 C CA . LEU A 1 92 ? 3.766 -1.783 -10.156 1.00 93.44 92 LEU A CA 1
ATOM 716 C C . LEU A 1 92 ? 4.333 -1.163 -11.437 1.00 93.44 92 LEU A C 1
ATOM 718 O O . LEU A 1 92 ? 5.113 -1.829 -12.112 1.00 93.44 92 LEU A O 1
ATOM 722 N N . ALA A 1 93 ? 4.026 0.105 -11.709 1.00 92.38 93 ALA A N 1
ATOM 723 C CA . ALA A 1 93 ? 4.582 0.869 -12.821 1.00 92.38 93 ALA A CA 1
ATOM 724 C C . ALA A 1 93 ? 6.105 1.018 -12.702 1.00 92.38 93 ALA A C 1
ATOM 726 O O . ALA A 1 93 ? 6.821 0.692 -13.640 1.00 92.38 93 ALA A O 1
ATOM 727 N N . PHE A 1 94 ? 6.622 1.358 -11.520 1.00 91.19 94 PHE A N 1
ATOM 728 C CA . PHE A 1 94 ? 8.061 1.408 -11.243 1.00 91.19 94 PHE A CA 1
ATOM 729 C C . PHE A 1 94 ? 8.735 0.070 -11.597 1.00 91.19 94 PHE A C 1
ATOM 731 O O . PHE A 1 94 ? 9.687 0.017 -12.373 1.00 91.19 94 PHE A O 1
ATOM 738 N N . LYS A 1 95 ? 8.207 -1.055 -11.095 1.00 91.75 95 LYS A N 1
ATOM 739 C CA . LYS A 1 95 ? 8.745 -2.388 -11.425 1.00 91.75 95 LYS A CA 1
ATOM 740 C C . LYS A 1 95 ? 8.655 -2.714 -12.912 1.00 91.75 95 LYS A C 1
ATOM 742 O O . LYS A 1 95 ? 9.537 -3.396 -13.425 1.00 91.75 95 LYS A O 1
ATOM 747 N N . TYR A 1 96 ? 7.584 -2.278 -13.565 1.00 92.19 96 TYR A N 1
ATOM 748 C CA . TYR A 1 96 ? 7.391 -2.463 -14.993 1.00 92.19 96 TYR A CA 1
ATOM 749 C C . TYR A 1 96 ? 8.468 -1.719 -15.787 1.00 92.19 96 TYR A C 1
ATOM 751 O O . TYR A 1 96 ? 9.161 -2.360 -16.568 1.00 92.19 96 TYR A O 1
ATOM 759 N N . ILE A 1 97 ? 8.704 -0.436 -15.499 1.00 90.56 97 ILE A N 1
ATOM 760 C CA . ILE A 1 97 ? 9.732 0.386 -16.160 1.00 90.56 97 ILE A CA 1
ATOM 761 C C . ILE A 1 97 ? 11.119 -0.252 -16.023 1.00 90.56 97 ILE A C 1
ATOM 763 O O . ILE A 1 97 ? 11.797 -0.461 -17.023 1.00 90.56 97 ILE A O 1
ATOM 767 N N . LEU A 1 98 ? 11.515 -0.664 -14.811 1.00 90.38 98 LEU A N 1
ATOM 768 C CA . LEU A 1 98 ? 12.814 -1.323 -14.596 1.00 90.38 98 LEU A CA 1
ATOM 769 C C . LEU A 1 98 ? 12.951 -2.631 -15.389 1.00 90.38 98 LEU A C 1
ATOM 771 O O . LEU A 1 98 ? 14.035 -2.959 -15.868 1.00 90.38 98 LEU A O 1
ATOM 775 N N . LYS A 1 99 ? 11.857 -3.388 -15.532 1.00 90.56 99 LYS A N 1
ATOM 776 C CA . LYS A 1 99 ? 11.846 -4.620 -16.326 1.00 90.56 99 LYS A CA 1
ATOM 777 C C . LYS A 1 99 ? 11.965 -4.316 -17.822 1.00 90.56 99 LYS A C 1
ATOM 779 O O . LYS A 1 99 ? 12.704 -5.014 -18.509 1.00 90.56 99 LYS A O 1
ATOM 784 N N . ILE A 1 100 ? 11.256 -3.305 -18.324 1.00 90.00 100 ILE A N 1
ATOM 785 C CA . ILE A 1 100 ? 11.321 -2.905 -19.736 1.00 90.00 100 ILE A CA 1
ATOM 786 C C . ILE A 1 100 ? 12.700 -2.324 -20.077 1.00 90.00 100 ILE A C 1
ATOM 788 O O . ILE A 1 100 ? 13.218 -2.661 -21.135 1.00 90.00 100 ILE A O 1
ATOM 792 N N . GLN A 1 101 ? 13.347 -1.591 -19.159 1.00 89.19 101 GLN A N 1
ATOM 793 C CA . GLN A 1 101 ? 14.738 -1.133 -19.321 1.00 89.19 101 GLN A CA 1
ATOM 794 C C . GLN A 1 101 ? 15.694 -2.303 -19.573 1.00 89.19 101 GLN A C 1
ATOM 796 O O . GLN A 1 101 ? 16.549 -2.222 -20.443 1.00 89.19 101 GLN A O 1
ATOM 801 N N . SER A 1 102 ? 15.527 -3.412 -18.842 1.00 88.44 102 SER A N 1
ATOM 802 C CA . SER A 1 102 ? 16.347 -4.611 -19.058 1.00 88.44 102 SER A CA 1
ATOM 803 C C . SER A 1 102 ? 16.025 -5.350 -20.365 1.00 88.44 102 SER A C 1
ATOM 805 O O . SER A 1 102 ? 16.723 -6.290 -20.716 1.00 88.44 102 SER A O 1
ATOM 807 N N . LEU A 1 103 ? 14.962 -4.982 -21.085 1.00 87.94 103 LEU A N 1
ATOM 808 C CA . LEU A 1 103 ? 14.487 -5.671 -22.287 1.00 87.94 103 LEU A CA 1
ATOM 809 C C . LEU A 1 103 ? 14.409 -4.697 -23.474 1.00 87.94 103 LEU A C 1
ATOM 811 O O . LEU A 1 103 ? 13.304 -4.324 -23.876 1.00 87.94 103 LEU A O 1
ATOM 815 N N . PRO A 1 104 ? 15.547 -4.318 -24.082 1.00 84.62 104 PRO A N 1
ATOM 816 C CA . PRO A 1 104 ? 15.569 -3.346 -25.178 1.00 84.62 104 PRO A CA 1
ATOM 817 C C . PRO A 1 104 ? 14.830 -3.822 -26.438 1.00 84.62 104 PRO A C 1
ATOM 819 O O . PRO A 1 104 ? 14.305 -3.013 -27.182 1.00 84.62 104 PRO A O 1
ATOM 822 N N . ARG A 1 105 ? 14.720 -5.139 -26.670 1.00 85.50 105 ARG A N 1
ATOM 823 C CA . ARG A 1 105 ? 13.980 -5.705 -27.821 1.00 85.50 105 ARG A CA 1
ATOM 824 C C . ARG A 1 105 ? 12.456 -5.733 -27.638 1.00 85.50 105 ARG A C 1
ATOM 826 O O . ARG A 1 105 ? 11.751 -6.277 -28.483 1.00 85.50 105 ARG A O 1
ATOM 833 N N . ASN A 1 106 ? 11.937 -5.262 -26.506 1.00 85.69 106 ASN A N 1
ATOM 834 C CA . ASN A 1 106 ? 10.499 -5.263 -26.258 1.00 85.69 106 ASN A CA 1
ATOM 835 C C . ASN A 1 106 ? 9.837 -4.121 -27.052 1.00 85.69 106 ASN A C 1
ATOM 837 O O . ASN A 1 106 ? 10.296 -2.993 -26.919 1.00 85.69 106 ASN A O 1
ATOM 841 N N . PRO A 1 107 ? 8.731 -4.353 -27.785 1.00 86.25 107 PRO A N 1
ATOM 842 C CA . PRO A 1 107 ? 8.029 -3.289 -28.513 1.00 86.25 107 PRO A CA 1
ATOM 843 C C . PRO A 1 107 ? 7.518 -2.153 -27.613 1.00 86.25 107 PRO A C 1
ATOM 845 O O . PRO A 1 107 ? 7.301 -1.039 -28.070 1.00 86.25 107 PRO A O 1
ATOM 848 N N . CYS A 1 108 ? 7.312 -2.409 -26.319 1.00 84.75 108 CYS A N 1
ATOM 849 C CA . CYS A 1 108 ? 6.935 -1.370 -25.364 1.00 84.75 108 CYS A CA 1
ATOM 850 C C . CYS A 1 108 ? 8.124 -0.535 -24.864 1.00 84.75 108 CYS A C 1
ATOM 852 O O . CYS A 1 108 ? 7.891 0.377 -24.076 1.00 84.75 108 CYS A O 1
ATOM 854 N N . ASN A 1 109 ? 9.369 -0.862 -25.231 1.00 87.19 109 ASN A N 1
ATOM 855 C CA . ASN A 1 109 ? 10.546 -0.109 -24.796 1.00 87.19 109 ASN A CA 1
ATOM 856 C C . ASN A 1 109 ? 10.497 1.315 -25.356 1.00 87.19 109 ASN A C 1
ATOM 858 O O . ASN A 1 109 ? 10.459 2.259 -24.568 1.00 87.19 109 ASN A O 1
ATOM 862 N N . ASP A 1 110 ? 10.328 1.438 -26.672 1.00 83.12 110 ASP A N 1
ATOM 863 C CA . ASP A 1 110 ? 10.234 2.726 -27.361 1.00 83.12 110 ASP A CA 1
ATOM 864 C C . ASP A 1 110 ? 9.111 3.580 -26.758 1.00 83.12 110 ASP A C 1
ATOM 866 O O . ASP A 1 110 ? 9.363 4.659 -26.244 1.00 83.12 110 ASP A O 1
ATOM 870 N N . VAL A 1 111 ? 7.896 3.038 -26.633 1.00 82.44 111 VAL A N 1
ATOM 871 C CA . VAL A 1 111 ? 6.737 3.770 -26.080 1.00 82.44 111 VAL A CA 1
ATOM 872 C C . VAL A 1 111 ? 6.948 4.246 -24.632 1.00 82.44 111 VAL A C 1
ATOM 874 O O . VAL A 1 111 ? 6.482 5.320 -24.248 1.00 82.44 111 VAL A O 1
ATOM 877 N N . VAL A 1 112 ? 7.605 3.444 -23.787 1.00 83.31 112 VAL A N 1
ATOM 878 C CA . VAL A 1 112 ? 7.807 3.776 -22.365 1.00 83.31 112 VAL A CA 1
ATOM 879 C C . VAL A 1 112 ? 8.907 4.820 -22.183 1.00 83.31 112 VAL A C 1
ATOM 881 O O . VAL A 1 112 ? 8.775 5.666 -21.298 1.00 83.31 112 VAL A O 1
ATOM 884 N N . PHE A 1 113 ? 9.969 4.772 -22.988 1.00 81.69 113 PHE A N 1
ATOM 885 C CA . PHE A 1 113 ? 11.117 5.674 -22.857 1.00 81.69 113 PHE A CA 1
ATOM 886 C C . PHE A 1 113 ? 11.049 6.896 -23.784 1.00 81.69 113 PHE A C 1
ATOM 888 O O . PHE A 1 113 ? 11.606 7.933 -23.439 1.00 81.69 113 PHE A O 1
ATOM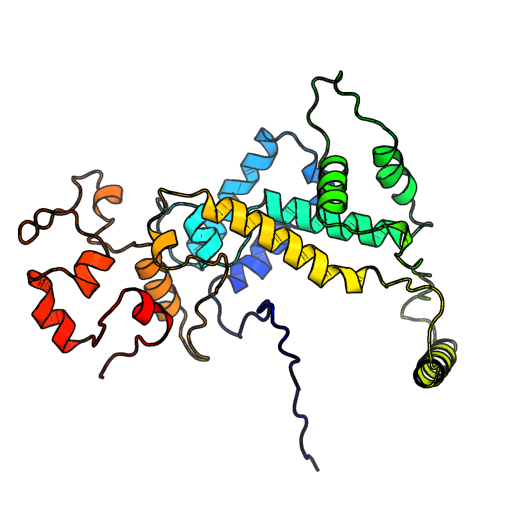 895 N N . GLU A 1 114 ? 10.278 6.866 -24.872 1.00 70.56 114 GLU A N 1
ATOM 896 C CA . GLU A 1 114 ? 9.883 8.074 -25.614 1.00 70.56 114 GLU A CA 1
ATOM 897 C C . GLU A 1 114 ? 9.032 9.004 -24.740 1.00 70.56 114 GLU A C 1
ATOM 899 O O . GLU A 1 114 ? 9.209 10.220 -24.771 1.00 70.56 114 GLU A O 1
ATOM 904 N N . ALA A 1 115 ? 8.191 8.443 -23.860 1.00 59.59 115 ALA A N 1
ATOM 905 C CA . ALA A 1 115 ? 7.448 9.208 -22.853 1.00 59.59 115 ALA A CA 1
ATOM 906 C C . ALA A 1 115 ? 8.349 9.915 -21.815 1.00 59.59 115 ALA A C 1
ATOM 908 O O . ALA A 1 115 ? 7.865 10.764 -21.069 1.00 59.59 115 ALA A O 1
ATOM 909 N N . GLN A 1 116 ? 9.640 9.562 -21.746 1.00 56.91 116 GLN A N 1
ATOM 910 C CA . GLN A 1 116 ? 10.654 10.245 -20.936 1.00 56.91 116 GLN A CA 1
ATOM 911 C C . GLN A 1 116 ? 11.229 11.482 -21.654 1.00 56.91 116 GLN A C 1
ATOM 913 O O . GLN A 1 116 ? 11.734 12.380 -20.986 1.00 56.91 116 GLN A O 1
ATOM 918 N N . LEU A 1 117 ? 11.185 11.501 -22.995 1.00 49.97 117 LEU A N 1
ATOM 919 C CA . LEU A 1 117 ? 11.733 12.550 -23.868 1.00 49.97 117 LEU A CA 1
ATOM 920 C C . LEU A 1 117 ? 10.707 13.617 -24.239 1.00 49.97 117 LEU A C 1
ATOM 922 O O . LEU A 1 117 ? 11.085 14.746 -24.546 1.00 49.97 117 LEU A O 1
ATOM 926 N N . SER A 1 118 ? 9.415 13.291 -24.187 1.00 49.16 118 SER A N 1
ATOM 927 C CA . SER A 1 118 ? 8.411 14.332 -24.057 1.00 49.16 118 SER A CA 1
ATOM 928 C C . SER A 1 118 ? 8.591 14.949 -22.675 1.00 49.16 118 SER A C 1
ATOM 930 O O . SER A 1 118 ? 8.025 14.462 -21.694 1.00 49.16 118 SER A O 1
ATOM 932 N N . ASP A 1 119 ? 9.369 16.029 -22.598 1.00 46.91 119 ASP A N 1
ATOM 933 C CA . ASP A 1 119 ? 9.038 17.117 -21.693 1.00 46.91 119 ASP A CA 1
ATOM 934 C C . ASP A 1 119 ? 7.543 17.352 -21.916 1.00 46.91 119 ASP A C 1
ATOM 936 O O . ASP A 1 119 ? 7.135 17.955 -22.911 1.00 46.91 119 ASP A O 1
ATOM 940 N N . PHE A 1 120 ? 6.700 16.771 -21.057 1.00 50.22 120 PHE A N 1
ATOM 941 C CA . PHE A 1 120 ? 5.327 17.211 -20.895 1.00 50.22 120 PHE A CA 1
ATOM 942 C C . PHE A 1 120 ? 5.489 18.628 -20.384 1.00 50.22 120 PHE A C 1
ATOM 944 O O . PHE A 1 120 ? 5.579 18.869 -19.180 1.00 50.22 120 PHE A O 1
ATOM 951 N N . SER A 1 121 ? 5.688 19.536 -21.335 1.00 41.75 121 SER A N 1
ATOM 952 C CA . SER A 1 121 ? 5.883 20.940 -21.104 1.00 41.75 121 SER A CA 1
ATOM 953 C C . SER A 1 121 ? 4.789 21.365 -20.144 1.00 41.75 121 SER A C 1
ATOM 955 O O . SER A 1 121 ? 3.633 20.929 -20.239 1.00 41.75 121 SER A O 1
ATOM 957 N N . ALA A 1 122 ? 5.170 22.221 -19.206 1.00 49.62 122 ALA A N 1
ATOM 958 C CA . ALA A 1 122 ? 4.290 22.838 -18.225 1.00 49.62 122 ALA A CA 1
ATOM 959 C C . ALA A 1 122 ? 3.072 23.578 -18.844 1.00 49.62 122 ALA A C 1
ATOM 961 O O . ALA A 1 122 ? 2.276 24.157 -18.112 1.00 49.62 122 ALA A O 1
ATOM 962 N N . ASP A 1 123 ? 2.907 23.527 -20.171 1.00 49.03 123 ASP A N 1
ATOM 963 C CA . ASP A 1 123 ? 1.894 24.188 -20.984 1.00 49.03 123 ASP A CA 1
ATOM 964 C C . ASP A 1 123 ? 0.666 23.326 -21.326 1.00 49.03 123 ASP A C 1
ATOM 966 O O . ASP A 1 123 ? -0.338 23.859 -21.807 1.00 49.03 123 ASP A O 1
ATOM 970 N N . SER A 1 124 ? 0.665 22.011 -21.068 1.00 52.09 124 SER A N 1
ATOM 971 C CA . SER A 1 124 ? -0.544 21.198 -21.283 1.00 52.09 124 SER A CA 1
ATOM 972 C C . SER A 1 124 ? -1.386 21.090 -20.004 1.00 52.09 124 SER A C 1
ATOM 974 O O . SER A 1 124 ? -0.933 20.625 -18.965 1.00 52.09 124 SER A O 1
ATOM 976 N N . LYS A 1 125 ? -2.669 21.475 -20.071 1.00 57.59 125 LYS A N 1
ATOM 977 C CA . LYS A 1 125 ? -3.652 21.366 -18.964 1.00 57.59 125 LYS A CA 1
ATOM 978 C C . LYS A 1 125 ? -3.950 19.915 -18.521 1.00 57.59 125 LYS A C 1
ATOM 980 O O . LYS A 1 125 ? -4.878 19.697 -17.740 1.00 57.59 125 LYS A O 1
ATOM 985 N N . SER A 1 126 ? -3.256 18.913 -19.059 1.00 61.19 126 SER A N 1
ATOM 986 C CA . SER A 1 126 ? -3.514 17.495 -18.801 1.00 61.19 126 SER A CA 1
ATOM 987 C C . SER A 1 126 ? -2.583 16.938 -17.733 1.00 61.19 126 SER A C 1
ATOM 989 O O . SER A 1 126 ? -1.373 17.113 -17.813 1.00 61.19 126 SER A O 1
ATOM 991 N N . GLU A 1 127 ? -3.150 16.215 -16.764 1.00 64.50 127 GLU A N 1
ATOM 992 C CA . GLU A 1 127 ? -2.358 15.503 -15.761 1.00 64.50 127 GLU A CA 1
ATOM 993 C C . GLU A 1 127 ? -1.410 14.489 -16.436 1.00 64.50 127 GLU A C 1
ATOM 995 O O . GLU A 1 127 ? -1.854 13.743 -17.318 1.00 64.50 127 GLU A O 1
ATOM 1000 N N . PRO A 1 128 ? -0.133 14.427 -16.017 1.00 69.81 128 PRO A N 1
ATOM 1001 C CA . PRO A 1 128 ? 0.821 13.448 -16.524 1.00 69.81 128 PRO A CA 1
ATOM 1002 C C . PRO A 1 128 ? 0.335 12.014 -16.288 1.00 69.81 128 PRO A C 1
ATOM 1004 O O . PRO A 1 128 ? -0.285 11.691 -15.268 1.00 69.81 128 PRO A O 1
ATOM 1007 N N . ASN A 1 129 ? 0.627 11.137 -17.250 1.00 80.69 129 ASN A N 1
ATOM 1008 C CA . ASN A 1 129 ? 0.236 9.731 -17.190 1.00 80.69 129 ASN A CA 1
ATOM 1009 C C . ASN A 1 129 ? 1.000 8.970 -16.078 1.00 80.69 129 ASN A C 1
ATOM 1011 O O . ASN A 1 129 ? 1.989 9.451 -15.520 1.00 80.69 129 ASN A O 1
ATOM 1015 N N . LEU A 1 130 ? 0.549 7.756 -15.730 1.00 85.44 130 LEU A N 1
ATOM 1016 C CA . LEU A 1 130 ? 1.132 6.997 -14.612 1.00 85.44 130 LEU A CA 1
ATOM 1017 C C . LEU A 1 130 ? 2.624 6.681 -14.818 1.00 85.44 130 LEU A C 1
ATOM 1019 O O . LEU A 1 130 ? 3.385 6.644 -13.850 1.00 85.44 130 LEU A O 1
ATOM 1023 N N . ILE A 1 131 ? 3.032 6.425 -16.061 1.00 85.19 131 ILE A N 1
ATOM 1024 C CA . ILE A 1 131 ? 4.414 6.085 -16.409 1.00 85.19 131 ILE A CA 1
ATOM 1025 C C . ILE A 1 131 ? 5.325 7.303 -16.224 1.00 85.19 131 ILE A C 1
ATOM 1027 O O . ILE A 1 131 ? 6.338 7.183 -15.540 1.00 85.19 131 ILE A O 1
ATOM 1031 N N . ALA A 1 132 ? 4.920 8.474 -16.719 1.00 82.12 132 ALA A N 1
ATOM 1032 C CA . ALA A 1 132 ? 5.629 9.741 -16.547 1.00 82.12 132 ALA A CA 1
ATOM 1033 C C . ALA A 1 132 ? 5.822 10.081 -15.059 1.00 82.12 132 ALA A C 1
ATOM 1035 O O . ALA A 1 132 ? 6.950 10.278 -14.613 1.00 82.12 132 ALA A O 1
ATOM 1036 N N . ASN A 1 133 ? 4.758 10.005 -14.251 1.00 84.75 133 ASN A N 1
ATOM 1037 C CA . ASN A 1 133 ? 4.859 10.214 -12.797 1.00 84.75 133 ASN A CA 1
ATOM 1038 C C . ASN A 1 133 ? 5.799 9.200 -12.127 1.00 84.75 133 ASN A C 1
ATOM 1040 O O . ASN A 1 133 ? 6.527 9.511 -11.186 1.00 84.75 133 ASN A O 1
ATOM 1044 N N . SER A 1 134 ? 5.818 7.959 -12.619 1.00 87.19 134 SER A N 1
ATOM 1045 C CA . SER A 1 134 ? 6.704 6.922 -12.085 1.00 87.19 134 SER A CA 1
ATOM 1046 C C . SER A 1 134 ? 8.185 7.202 -12.370 1.00 87.19 134 SER A C 1
ATOM 1048 O O . SER A 1 134 ? 9.024 6.788 -11.569 1.00 87.19 134 SER A O 1
ATOM 1050 N N . PHE A 1 135 ? 8.527 7.927 -13.441 1.00 86.69 135 PHE A N 1
ATOM 1051 C CA . PHE A 1 135 ? 9.904 8.371 -13.697 1.00 86.69 135 PHE A CA 1
ATOM 1052 C C . PHE A 1 135 ? 10.389 9.404 -12.681 1.00 86.69 135 PHE A C 1
ATOM 1054 O O . PHE A 1 135 ? 11.536 9.328 -12.234 1.00 86.69 135 PHE A O 1
ATOM 1061 N N . GLU A 1 136 ? 9.516 10.306 -12.234 1.00 86.12 136 GLU A N 1
ATOM 1062 C CA . GLU A 1 136 ? 9.841 11.227 -11.143 1.00 86.12 136 GLU A CA 1
ATOM 1063 C C . GLU A 1 136 ? 10.151 10.454 -9.852 1.00 86.12 136 GLU A C 1
ATOM 1065 O O . GLU A 1 136 ? 11.178 10.673 -9.205 1.00 86.12 136 GLU A O 1
ATOM 1070 N N . HIS A 1 137 ? 9.337 9.446 -9.530 1.00 88.50 137 HIS A N 1
ATOM 1071 C CA . HIS A 1 137 ? 9.599 8.546 -8.407 1.00 88.50 137 HIS A CA 1
ATOM 1072 C C . HIS A 1 137 ? 10.919 7.763 -8.551 1.00 88.50 137 HIS A C 1
ATOM 1074 O O . HIS A 1 137 ? 11.617 7.559 -7.556 1.00 88.50 137 HIS A O 1
ATOM 1080 N N . ILE A 1 138 ? 11.300 7.346 -9.765 1.00 88.75 138 ILE A N 1
ATOM 1081 C CA . ILE A 1 138 ? 12.596 6.696 -10.048 1.00 88.75 138 ILE A CA 1
ATOM 1082 C C . ILE A 1 138 ? 13.761 7.648 -9.753 1.00 88.75 138 ILE A C 1
ATOM 1084 O O . ILE A 1 138 ? 14.734 7.249 -9.098 1.00 88.75 138 ILE A O 1
ATOM 1088 N N . LYS A 1 139 ? 13.645 8.906 -10.197 1.00 88.31 139 LYS A N 1
ATOM 1089 C CA . LYS A 1 139 ? 14.629 9.966 -9.944 1.00 88.31 139 LYS A CA 1
ATOM 1090 C C . LYS A 1 139 ? 14.767 10.233 -8.445 1.00 88.31 139 LYS A C 1
ATOM 1092 O O . LYS A 1 139 ? 15.879 10.202 -7.918 1.00 88.31 139 LYS A O 1
ATOM 1097 N N . ASN A 1 140 ? 13.645 10.370 -7.739 1.00 89.12 140 ASN A N 1
ATOM 1098 C CA . ASN A 1 140 ? 13.606 10.582 -6.289 1.00 89.12 140 ASN A CA 1
ATOM 1099 C C . ASN A 1 140 ? 14.179 9.386 -5.508 1.00 89.12 140 ASN A C 1
ATOM 1101 O O . ASN A 1 140 ? 14.867 9.564 -4.504 1.00 89.12 140 ASN A O 1
ATOM 1105 N N . ALA A 1 141 ? 13.994 8.161 -6.009 1.00 88.88 141 ALA A N 1
ATOM 1106 C CA . ALA A 1 141 ? 14.601 6.950 -5.455 1.00 88.88 141 ALA A CA 1
ATOM 1107 C C . ALA A 1 141 ? 16.113 6.815 -5.746 1.00 88.88 141 ALA A C 1
ATOM 1109 O O . ALA A 1 141 ? 16.736 5.836 -5.312 1.00 88.88 141 ALA A O 1
ATOM 1110 N N . LYS A 1 142 ? 16.722 7.759 -6.480 1.00 89.12 142 LYS A N 1
ATOM 1111 C CA . LYS A 1 142 ? 18.145 7.764 -6.863 1.00 89.12 142 LYS A CA 1
ATOM 1112 C C . LYS A 1 142 ? 18.558 6.460 -7.558 1.00 89.12 142 LYS A C 1
ATOM 1114 O O . LYS A 1 142 ? 19.559 5.836 -7.184 1.00 89.12 142 LYS A O 1
ATOM 1119 N N . ILE A 1 143 ? 17.739 5.960 -8.486 1.00 86.50 143 ILE A N 1
ATOM 1120 C CA . ILE A 1 143 ? 18.049 4.768 -9.291 1.00 86.50 143 ILE A CA 1
ATOM 1121 C C . ILE A 1 143 ? 18.535 5.208 -10.670 1.00 86.50 143 ILE A C 1
ATOM 1123 O O . ILE A 1 143 ? 17.792 5.827 -11.421 1.00 86.50 143 ILE A O 1
ATOM 1127 N N . ASN A 1 144 ? 19.767 4.830 -11.013 1.00 84.81 144 ASN A N 1
ATOM 1128 C CA . ASN A 1 144 ? 20.316 5.050 -12.346 1.00 84.81 144 ASN A CA 1
ATOM 1129 C C . ASN A 1 144 ? 19.871 3.915 -13.276 1.00 84.81 144 ASN A C 1
ATOM 1131 O O . ASN A 1 144 ? 20.301 2.771 -13.113 1.00 84.81 144 ASN A O 1
ATOM 1135 N N . LEU A 1 145 ? 19.031 4.226 -14.263 1.00 83.44 145 LEU A N 1
ATOM 1136 C CA . LEU A 1 145 ? 18.525 3.232 -15.219 1.00 83.44 145 LEU A CA 1
ATOM 1137 C C . LEU A 1 145 ? 19.645 2.625 -16.081 1.00 83.44 145 LEU A C 1
ATOM 1139 O O . LEU A 1 145 ? 19.595 1.445 -16.405 1.00 83.44 145 LEU A O 1
ATOM 1143 N N . ASN A 1 146 ? 20.712 3.385 -16.341 1.00 82.44 146 ASN A N 1
ATOM 1144 C CA . ASN A 1 146 ? 21.857 2.955 -17.156 1.00 82.44 146 ASN A CA 1
ATOM 1145 C C . ASN A 1 146 ? 22.715 1.866 -16.490 1.00 82.44 146 ASN A C 1
ATOM 1147 O O . ASN A 1 146 ? 23.536 1.241 -17.149 1.00 82.44 146 ASN A O 1
ATOM 1151 N N . THR A 1 147 ? 22.551 1.646 -15.180 1.00 83.88 147 THR A N 1
ATOM 1152 C CA . THR A 1 147 ? 23.250 0.572 -14.448 1.00 83.88 147 THR A CA 1
ATOM 1153 C C . THR A 1 147 ? 22.502 -0.761 -14.478 1.00 83.88 147 THR A C 1
ATOM 1155 O O . THR A 1 147 ? 22.910 -1.715 -13.822 1.00 83.88 147 THR A O 1
ATOM 1158 N N . ILE A 1 148 ? 21.367 -0.831 -15.172 1.00 85.31 148 ILE A N 1
ATOM 1159 C CA . ILE A 1 148 ? 20.573 -2.054 -15.279 1.00 85.31 148 ILE A CA 1
ATOM 1160 C C . ILE A 1 148 ? 21.115 -2.877 -16.440 1.00 85.31 148 ILE A C 1
ATOM 1162 O O . ILE A 1 148 ? 21.286 -2.355 -17.539 1.00 85.31 148 ILE A O 1
ATOM 1166 N N . ASP A 1 149 ? 21.381 -4.156 -16.185 1.00 83.50 149 ASP A N 1
ATOM 1167 C CA . ASP A 1 149 ? 21.859 -5.065 -17.221 1.00 83.50 149 ASP A CA 1
ATOM 1168 C C . ASP A 1 149 ? 20.748 -5.414 -18.221 1.00 83.50 149 ASP A C 1
ATOM 1170 O O . ASP A 1 149 ? 19.569 -5.548 -17.859 1.00 83.50 149 ASP A O 1
ATOM 1174 N N . ASN A 1 150 ? 21.137 -5.609 -19.478 1.00 85.19 150 ASN A N 1
ATOM 1175 C CA . ASN A 1 150 ? 20.235 -6.055 -20.527 1.00 85.19 150 ASN A CA 1
ATOM 1176 C C . ASN A 1 150 ? 19.986 -7.554 -20.360 1.00 85.19 150 ASN A C 1
ATOM 1178 O O . ASN A 1 150 ? 20.851 -8.394 -20.607 1.00 85.19 150 ASN A O 1
ATOM 1182 N N . LEU A 1 151 ? 18.766 -7.906 -19.976 1.00 78.50 151 LEU A N 1
ATOM 1183 C CA . LEU A 1 151 ? 18.325 -9.282 -19.894 1.00 78.50 151 LEU A CA 1
ATOM 1184 C C . LEU A 1 151 ? 18.196 -9.859 -21.307 1.00 78.50 151 LEU A C 1
ATOM 1186 O O . LEU A 1 151 ? 17.242 -9.586 -22.040 1.00 78.50 151 LEU A O 1
ATOM 1190 N N . HIS A 1 152 ? 19.139 -10.717 -21.680 1.00 68.94 152 HIS A N 1
ATOM 1191 C CA . HIS A 1 152 ? 19.033 -11.490 -22.907 1.00 68.94 152 HIS A CA 1
ATOM 1192 C C . HIS A 1 152 ? 18.054 -12.652 -22.697 1.00 68.94 152 HIS A C 1
ATOM 1194 O O . HIS A 1 152 ? 18.417 -13.722 -22.213 1.00 68.94 152 HIS A O 1
ATOM 1200 N N . VAL A 1 153 ? 16.778 -12.438 -23.025 1.00 63.53 153 VAL A N 1
ATOM 1201 C CA . VAL A 1 153 ? 15.773 -13.507 -22.985 1.00 63.53 153 VAL A CA 1
ATOM 1202 C C . VAL A 1 153 ? 15.955 -14.384 -24.218 1.00 63.53 153 VAL A C 1
ATOM 1204 O O . VAL A 1 153 ? 15.366 -14.143 -25.266 1.00 63.53 153 VAL A O 1
ATOM 1207 N N . GLN A 1 154 ? 16.783 -15.413 -24.087 1.00 58.31 154 GLN A N 1
ATOM 1208 C CA . GLN A 1 154 ? 16.674 -16.614 -24.903 1.00 58.31 154 GLN A CA 1
ATOM 1209 C C . GLN A 1 154 ? 16.214 -17.732 -23.981 1.00 58.31 154 GLN A C 1
ATOM 1211 O O . GLN A 1 154 ? 17.009 -18.372 -23.304 1.00 58.31 154 GLN A O 1
ATOM 1216 N N . CYS A 1 155 ? 14.901 -17.913 -23.907 1.00 60.00 155 CYS A N 1
ATOM 1217 C CA . CYS A 1 155 ? 14.328 -19.114 -23.331 1.00 60.00 155 CYS A CA 1
ATOM 1218 C C . CYS A 1 155 ? 13.698 -19.861 -24.507 1.00 60.00 155 CYS A C 1
ATOM 1220 O O . CYS A 1 155 ? 12.628 -19.443 -24.959 1.00 60.00 155 CYS A O 1
ATOM 1222 N N . PRO A 1 156 ? 14.377 -20.874 -25.079 1.00 62.19 156 PRO A N 1
ATOM 1223 C CA . PRO A 1 156 ? 13.698 -21.806 -25.966 1.00 62.19 156 PRO A CA 1
ATOM 1224 C C . PRO A 1 156 ? 12.477 -22.377 -25.233 1.00 62.19 156 PRO A C 1
ATOM 1226 O O . PRO A 1 156 ? 12.480 -22.457 -23.997 1.00 62.19 156 PRO A O 1
ATOM 1229 N N . PRO A 1 157 ? 11.396 -22.688 -25.955 1.00 72.81 157 PRO A N 1
ATOM 1230 C CA . PRO A 1 157 ? 10.146 -23.072 -25.331 1.00 72.81 157 PRO A CA 1
ATOM 1231 C C . PRO A 1 157 ? 10.311 -24.304 -24.418 1.00 72.81 157 PRO A C 1
ATOM 1233 O O . PRO A 1 157 ? 11.202 -25.121 -24.650 1.00 72.81 157 PRO A O 1
ATOM 1236 N N . PRO A 1 158 ? 9.444 -24.483 -23.399 1.00 68.12 158 PRO A N 1
ATOM 1237 C CA . PRO A 1 158 ? 9.621 -25.496 -22.346 1.00 68.12 158 PRO A CA 1
ATOM 1238 C C . PRO A 1 158 ? 9.719 -26.959 -22.811 1.00 68.12 158 PRO A C 1
ATOM 1240 O O . PRO A 1 158 ? 10.014 -27.831 -22.001 1.00 68.12 158 PRO A O 1
ATOM 1243 N N . TRP A 1 159 ? 9.401 -27.238 -24.076 1.00 75.75 159 TRP A N 1
ATOM 1244 C CA . TRP A 1 159 ? 9.413 -28.568 -24.684 1.00 75.75 159 TRP A CA 1
ATOM 1245 C C . TRP A 1 159 ? 10.692 -28.877 -25.484 1.00 75.75 159 TRP A C 1
ATOM 1247 O O . TRP A 1 159 ? 10.807 -29.978 -26.015 1.00 75.75 159 TRP A O 1
ATOM 1257 N N . GLU A 1 160 ? 11.647 -27.948 -25.589 1.00 72.50 160 GLU A N 1
ATOM 1258 C CA . GLU A 1 160 ? 12.943 -28.183 -26.241 1.00 72.50 160 GLU A CA 1
ATOM 1259 C C . GLU A 1 160 ? 14.028 -28.597 -25.234 1.00 72.50 160 GLU A C 1
ATOM 1261 O O . GLU A 1 160 ? 14.155 -28.020 -24.157 1.00 72.50 160 GLU A O 1
ATOM 1266 N N . GLU A 1 161 ? 14.851 -29.586 -25.588 1.00 63.94 161 GLU A N 1
ATOM 1267 C CA . GLU A 1 161 ? 15.922 -30.092 -24.724 1.00 63.94 161 GLU A CA 1
ATOM 1268 C C . GLU A 1 161 ? 17.097 -29.094 -24.624 1.00 63.94 161 GLU A C 1
ATOM 1270 O O . GLU A 1 161 ? 17.757 -28.745 -25.606 1.00 63.94 161 GLU A O 1
ATOM 1275 N N . HIS A 1 162 ? 17.377 -28.614 -23.409 1.00 65.69 162 HIS A N 1
ATOM 1276 C CA . HIS A 1 162 ? 18.265 -27.474 -23.162 1.00 65.69 162 HIS A CA 1
ATOM 1277 C C . HIS A 1 162 ? 19.747 -27.858 -22.974 1.00 65.69 162 HIS A C 1
ATOM 1279 O O . HIS A 1 162 ? 20.299 -27.696 -21.883 1.00 65.69 162 HIS A O 1
ATOM 1285 N N . LYS A 1 163 ? 20.453 -28.271 -24.037 1.00 61.34 163 LYS A N 1
ATOM 1286 C CA . LYS A 1 163 ? 21.921 -28.507 -23.977 1.00 61.34 163 LYS A CA 1
ATOM 1287 C C . LYS A 1 163 ? 22.739 -27.269 -23.553 1.00 61.34 163 LYS A C 1
ATOM 1289 O O . LYS A 1 163 ? 23.864 -27.398 -23.080 1.00 61.34 163 LYS A O 1
ATOM 1294 N N . GLY A 1 164 ? 22.179 -26.063 -23.692 1.00 62.47 164 GLY A N 1
ATOM 1295 C CA . GLY A 1 164 ? 22.823 -24.799 -23.310 1.00 62.47 164 GLY A CA 1
ATOM 1296 C C . GLY A 1 164 ? 22.845 -24.500 -21.804 1.00 62.47 164 GLY A C 1
ATOM 1297 O O . GLY A 1 164 ? 23.732 -23.771 -21.357 1.00 62.47 164 GLY A O 1
ATOM 1298 N N . ASN A 1 165 ? 21.936 -25.080 -21.007 1.00 70.19 165 ASN A N 1
ATOM 1299 C CA . ASN A 1 165 ? 21.845 -24.785 -19.569 1.00 70.19 165 ASN A CA 1
ATOM 1300 C C . ASN A 1 165 ? 23.083 -25.258 -18.799 1.00 70.19 165 ASN A C 1
ATOM 1302 O O . ASN A 1 165 ? 23.542 -24.570 -17.892 1.00 70.19 165 ASN A O 1
ATOM 1306 N N . GLU A 1 166 ? 23.690 -26.374 -19.205 1.00 75.81 166 GLU A N 1
ATOM 1307 C CA . GLU A 1 166 ? 24.907 -26.876 -18.563 1.00 75.81 166 GLU A CA 1
ATOM 1308 C C . GLU A 1 166 ? 26.103 -25.936 -18.747 1.00 75.81 166 GLU A C 1
ATOM 1310 O O . GLU A 1 166 ? 26.911 -25.776 -17.833 1.00 75.81 166 GLU A O 1
ATOM 1315 N N . ASN A 1 167 ? 26.229 -25.302 -19.917 1.00 73.62 167 ASN A N 1
ATOM 1316 C CA . ASN A 1 167 ? 27.285 -24.320 -20.160 1.00 73.62 167 ASN A CA 1
ATOM 1317 C C . ASN A 1 167 ? 27.044 -23.037 -19.362 1.00 73.62 167 ASN A C 1
ATOM 1319 O O . ASN A 1 167 ? 27.995 -22.488 -18.807 1.00 73.62 167 ASN A O 1
ATOM 1323 N N . VAL A 1 168 ? 25.789 -22.594 -19.242 1.00 72.38 168 VAL A N 1
ATOM 1324 C CA . VAL A 1 168 ? 25.416 -21.458 -18.385 1.00 72.38 168 VAL A CA 1
ATOM 1325 C C . VAL A 1 168 ? 25.746 -21.757 -16.919 1.00 72.38 168 VAL A C 1
ATOM 1327 O O . VAL A 1 168 ? 26.393 -20.938 -16.267 1.00 72.38 168 VAL A O 1
ATOM 1330 N N . ASP A 1 169 ? 25.411 -22.948 -16.420 1.00 78.25 169 ASP A N 1
ATOM 1331 C CA . ASP A 1 169 ? 25.720 -23.368 -15.049 1.00 78.25 169 ASP A CA 1
ATOM 1332 C C . ASP A 1 169 ? 27.229 -23.491 -14.797 1.00 78.25 169 ASP A C 1
ATOM 1334 O O . ASP A 1 169 ? 27.722 -23.105 -13.731 1.00 78.25 169 ASP A O 1
ATOM 1338 N N . LYS A 1 170 ? 27.992 -24.001 -15.773 1.00 82.62 170 LYS A N 1
ATOM 1339 C CA . LYS A 1 170 ? 29.463 -24.063 -15.707 1.00 82.62 170 LYS A CA 1
ATOM 1340 C C . LYS A 1 170 ? 30.075 -22.660 -15.652 1.00 82.62 170 LYS A C 1
ATOM 1342 O O . LYS A 1 170 ? 30.935 -22.414 -14.806 1.00 82.62 170 LYS A O 1
ATOM 1347 N N . LEU A 1 171 ? 29.612 -21.731 -16.492 1.00 78.75 171 LEU A N 1
ATOM 1348 C CA . LEU A 1 171 ? 30.066 -20.335 -16.498 1.00 78.75 171 LEU A CA 1
ATOM 1349 C C . LEU A 1 171 ? 29.689 -19.600 -15.203 1.00 78.75 171 LEU A C 1
ATOM 1351 O O . LEU A 1 171 ? 30.523 -18.890 -14.640 1.00 78.75 171 LEU A O 1
ATOM 1355 N N . ALA A 1 172 ? 28.477 -19.815 -14.684 1.00 78.81 172 ALA A N 1
ATOM 1356 C CA . ALA A 1 172 ? 28.032 -19.251 -13.410 1.00 78.81 172 ALA A CA 1
ATOM 1357 C C . ALA A 1 172 ? 28.890 -19.749 -12.234 1.00 78.81 172 ALA A C 1
ATOM 1359 O O . ALA A 1 172 ? 29.298 -18.954 -11.386 1.00 78.81 172 ALA A O 1
ATOM 1360 N N . LYS A 1 173 ? 29.236 -21.045 -12.209 1.00 83.69 173 LYS A N 1
ATOM 1361 C CA . LYS A 1 173 ? 30.167 -21.615 -11.218 1.00 83.69 173 LYS A CA 1
ATOM 1362 C C . LYS A 1 173 ? 31.577 -21.036 -11.347 1.00 83.69 173 LYS A C 1
ATOM 1364 O O . LYS A 1 173 ? 32.196 -20.744 -10.328 1.00 83.69 173 LYS A O 1
ATOM 1369 N N . ALA A 1 174 ? 32.073 -20.831 -12.567 1.00 81.06 174 ALA A N 1
ATOM 1370 C CA . ALA A 1 174 ? 33.384 -20.224 -12.802 1.00 81.06 174 ALA A CA 1
ATOM 1371 C C . ALA A 1 174 ? 33.445 -18.753 -12.342 1.00 81.06 174 ALA A C 1
ATOM 1373 O O . ALA A 1 174 ? 34.475 -18.303 -11.838 1.00 81.06 174 ALA A O 1
ATOM 1374 N N . ALA A 1 175 ? 32.338 -18.014 -12.459 1.00 77.25 175 ALA A N 1
ATOM 1375 C CA . ALA A 1 175 ? 32.251 -16.615 -12.044 1.00 77.25 175 ALA A CA 1
ATOM 1376 C C . ALA A 1 175 ? 32.401 -16.404 -10.524 1.00 77.25 175 ALA A C 1
ATOM 1378 O O . ALA A 1 175 ? 32.859 -15.337 -10.118 1.00 77.25 175 ALA A O 1
ATOM 1379 N N . LEU A 1 176 ? 32.096 -17.409 -9.687 1.00 79.06 176 LEU A N 1
ATOM 1380 C CA . LEU A 1 176 ? 32.269 -17.333 -8.224 1.00 79.06 176 LEU A CA 1
ATOM 1381 C C . LEU A 1 176 ? 33.722 -17.078 -7.799 1.00 79.06 176 LEU A C 1
ATOM 1383 O O . LEU A 1 176 ? 33.958 -16.474 -6.758 1.00 79.06 176 LEU A O 1
ATOM 1387 N N . ASN A 1 177 ? 34.686 -17.511 -8.613 1.00 80.19 177 ASN A N 1
ATOM 1388 C CA . ASN A 1 177 ? 36.113 -17.397 -8.316 1.00 80.19 177 ASN A CA 1
ATOM 1389 C C . ASN A 1 177 ? 36.739 -16.100 -8.861 1.00 80.19 177 ASN A C 1
ATOM 1391 O O . ASN A 1 177 ? 37.954 -15.918 -8.783 1.00 80.19 177 ASN A O 1
ATOM 1395 N N . ARG A 1 178 ? 35.944 -15.193 -9.446 1.00 74.12 178 ARG A N 1
ATOM 1396 C CA . ARG A 1 178 ? 36.446 -13.952 -10.052 1.00 74.12 178 ARG A CA 1
ATOM 1397 C C . ARG A 1 178 ? 36.508 -12.832 -9.008 1.00 74.12 178 ARG A C 1
ATOM 1399 O O . ARG A 1 178 ? 35.496 -12.474 -8.418 1.00 74.12 178 ARG A O 1
ATOM 1406 N N . ALA A 1 179 ? 37.693 -12.247 -8.816 1.00 66.31 179 ALA A N 1
ATOM 1407 C CA . ALA A 1 179 ? 37.978 -11.308 -7.723 1.00 66.31 179 ALA A CA 1
ATOM 1408 C C . ALA A 1 179 ? 37.263 -9.943 -7.818 1.00 66.31 179 ALA A C 1
ATOM 1410 O O . ALA A 1 179 ? 37.111 -9.263 -6.807 1.00 66.31 179 ALA A O 1
ATOM 1411 N N . SER A 1 180 ? 36.815 -9.521 -9.006 1.00 65.62 180 SER A N 1
ATOM 1412 C CA . SER A 1 180 ? 35.996 -8.317 -9.173 1.00 65.62 180 SER A CA 1
ATOM 1413 C C . SER A 1 180 ? 35.345 -8.298 -10.556 1.00 65.62 180 SER A C 1
ATOM 1415 O O . SER A 1 180 ? 36.008 -8.560 -11.561 1.00 65.62 180 SER A O 1
ATOM 1417 N N . CYS A 1 181 ? 34.048 -7.995 -10.619 1.00 56.75 181 CYS A N 1
ATOM 1418 C CA . CYS A 1 181 ? 33.365 -7.702 -11.878 1.00 56.75 181 CYS A CA 1
ATOM 1419 C C . CYS A 1 181 ? 33.497 -6.201 -12.157 1.00 56.75 181 CYS A C 1
ATOM 1421 O O . CYS A 1 181 ? 32.972 -5.379 -11.404 1.00 56.75 181 CYS A O 1
ATOM 1423 N N . SER A 1 182 ? 34.223 -5.843 -13.218 1.00 52.00 182 SER A N 1
ATOM 1424 C CA . SER A 1 182 ? 34.283 -4.462 -13.701 1.00 52.00 182 SER A CA 1
ATOM 1425 C C . SER A 1 182 ? 32.989 -4.138 -14.448 1.00 52.00 182 SER A C 1
ATOM 1427 O O . SER A 1 182 ? 32.608 -4.871 -15.357 1.00 52.00 182 SER A O 1
ATOM 1429 N N . GLY A 1 183 ? 32.310 -3.068 -14.026 1.00 59.91 183 GLY A N 1
ATOM 1430 C CA . GLY A 1 183 ? 30.966 -2.700 -14.477 1.00 59.91 183 GLY A CA 1
ATOM 1431 C C . GLY A 1 183 ? 29.886 -3.334 -13.601 1.00 59.91 183 GLY A C 1
ATOM 1432 O O . GLY A 1 183 ? 29.405 -4.426 -13.882 1.00 59.91 183 GLY A O 1
ATOM 1433 N N . LYS A 1 184 ? 29.492 -2.653 -12.517 1.00 64.19 184 LYS A N 1
ATOM 1434 C CA . LYS A 1 184 ? 28.352 -3.060 -11.679 1.00 64.19 184 LYS A CA 1
ATOM 1435 C C . LYS A 1 184 ? 27.042 -2.793 -12.428 1.00 64.19 184 LYS A C 1
ATOM 1437 O O . LYS A 1 184 ? 26.332 -1.839 -12.120 1.00 64.19 184 LYS A O 1
ATOM 1442 N N . LEU A 1 185 ? 26.760 -3.605 -13.440 1.00 67.81 185 LEU A N 1
ATOM 1443 C CA . LEU A 1 185 ? 25.407 -3.757 -13.941 1.00 67.81 185 LEU A CA 1
ATOM 1444 C C . LEU A 1 185 ? 24.661 -4.713 -13.007 1.00 67.81 185 LEU A C 1
ATOM 1446 O O . LEU A 1 185 ? 25.229 -5.696 -12.528 1.00 67.81 185 LEU A O 1
ATOM 1450 N N . PHE A 1 186 ? 23.412 -4.393 -12.693 1.00 78.75 186 PHE A N 1
ATOM 1451 C CA . PHE A 1 186 ? 22.586 -5.193 -11.790 1.00 78.75 186 PHE A CA 1
ATOM 1452 C C . PHE A 1 186 ? 21.384 -5.744 -12.539 1.00 78.75 186 PHE A C 1
ATOM 1454 O O . PHE A 1 186 ? 20.825 -5.076 -13.415 1.00 78.75 186 PHE A O 1
ATOM 1461 N N . CYS A 1 187 ? 20.915 -6.925 -12.139 1.00 84.06 187 CYS A N 1
ATOM 1462 C CA . CYS A 1 187 ? 19.630 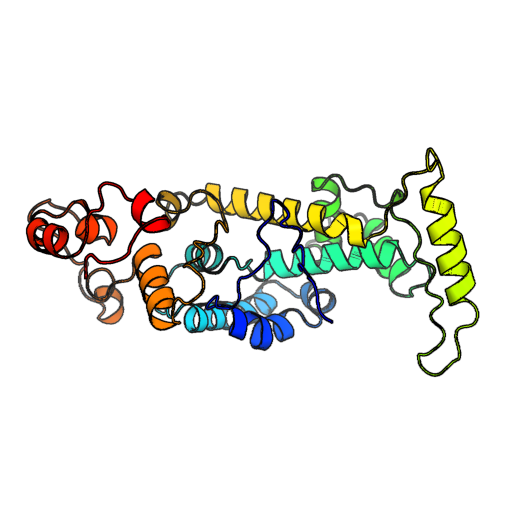-7.399 -12.623 1.00 84.06 187 CYS A CA 1
ATOM 1463 C C . CYS A 1 187 ? 18.529 -6.480 -12.080 1.00 84.06 187 CYS A C 1
ATOM 1465 O O . CYS A 1 187 ? 18.528 -6.116 -10.901 1.00 84.06 187 CYS A O 1
ATOM 1467 N N . TRP A 1 188 ? 17.531 -6.141 -12.900 1.00 86.38 188 TRP A N 1
ATOM 1468 C CA . TRP A 1 188 ? 16.413 -5.298 -12.457 1.00 86.38 188 TRP A CA 1
ATOM 1469 C C . TRP A 1 188 ? 15.714 -5.866 -11.204 1.00 86.38 188 TRP A C 1
ATOM 1471 O O . TRP A 1 188 ? 15.152 -5.117 -10.398 1.00 86.38 188 TRP A O 1
ATOM 1481 N N . SER A 1 189 ? 15.743 -7.194 -11.007 1.00 86.12 189 SER A N 1
ATOM 1482 C CA . SER A 1 189 ? 15.165 -7.839 -9.827 1.00 86.12 189 SER A CA 1
ATOM 1483 C C . SER A 1 189 ? 15.861 -7.451 -8.527 1.00 86.12 189 SER A C 1
ATOM 1485 O O . SER A 1 189 ? 15.192 -7.421 -7.489 1.00 86.12 189 SER A O 1
ATOM 1487 N N . ASP A 1 190 ? 17.145 -7.107 -8.583 1.00 87.81 190 ASP A N 1
ATOM 1488 C CA . ASP A 1 190 ? 17.953 -6.707 -7.427 1.00 87.81 190 ASP A CA 1
ATOM 1489 C C . ASP A 1 190 ? 17.574 -5.309 -6.936 1.00 87.81 190 ASP A C 1
ATOM 1491 O O . ASP A 1 190 ? 17.804 -4.962 -5.780 1.00 87.81 190 ASP A O 1
ATOM 1495 N N . LEU A 1 191 ? 16.891 -4.525 -7.776 1.00 88.25 191 LEU A N 1
ATOM 1496 C CA . LEU A 1 191 ? 16.333 -3.226 -7.410 1.00 88.25 191 LEU A CA 1
ATOM 1497 C C . LEU A 1 191 ? 14.981 -3.340 -6.689 1.00 88.25 191 LEU A C 1
ATOM 1499 O O . LEU A 1 191 ? 14.517 -2.360 -6.104 1.00 88.25 191 LEU A O 1
ATOM 1503 N N . LYS A 1 192 ? 14.337 -4.519 -6.654 1.00 89.00 192 LYS A N 1
ATOM 1504 C CA . LYS A 1 192 ? 13.041 -4.708 -5.963 1.00 89.00 192 LYS A CA 1
ATOM 1505 C C . LYS A 1 192 ? 13.061 -4.268 -4.490 1.00 89.00 192 LYS A C 1
ATOM 1507 O O . LYS A 1 192 ? 12.079 -3.642 -4.084 1.00 89.00 192 LYS A O 1
ATOM 1512 N N . PRO A 1 193 ? 14.094 -4.572 -3.676 1.00 89.19 193 PRO A N 1
ATOM 1513 C CA . PRO A 1 193 ? 14.186 -4.084 -2.303 1.00 89.19 193 PRO A CA 1
ATOM 1514 C C . PRO A 1 193 ? 14.259 -2.559 -2.243 1.00 89.19 193 PRO A C 1
ATOM 1516 O O . PRO A 1 193 ? 13.519 -1.967 -1.466 1.00 89.19 193 PRO A O 1
ATOM 1519 N N . LYS A 1 194 ? 15.049 -1.924 -3.120 1.00 89.31 194 LYS A N 1
ATOM 1520 C CA . LYS A 1 194 ? 15.177 -0.461 -3.190 1.00 89.31 194 LYS A CA 1
ATOM 1521 C C . LYS A 1 194 ? 13.853 0.212 -3.560 1.00 89.31 194 LYS A C 1
ATOM 1523 O O . LYS A 1 194 ? 13.448 1.164 -2.903 1.00 89.31 194 LYS A O 1
ATOM 1528 N N . VAL A 1 195 ? 13.118 -0.344 -4.526 1.00 90.00 195 VAL A N 1
ATOM 1529 C CA . VAL A 1 195 ? 11.758 0.112 -4.870 1.00 90.00 195 VAL A CA 1
ATOM 1530 C C . VAL A 1 195 ? 10.800 -0.062 -3.693 1.00 90.00 195 VAL A C 1
ATOM 1532 O O . VAL A 1 195 ? 10.007 0.825 -3.394 1.00 90.00 195 VAL A O 1
ATOM 1535 N N . ASN A 1 196 ? 10.837 -1.213 -3.015 1.00 89.50 196 ASN A N 1
ATOM 1536 C CA . ASN A 1 196 ? 9.977 -1.447 -1.857 1.00 89.50 196 ASN A CA 1
ATOM 1537 C C . ASN A 1 196 ? 10.290 -0.476 -0.710 1.00 89.50 196 ASN A C 1
ATOM 1539 O O . ASN A 1 196 ? 9.344 -0.025 -0.071 1.00 89.50 196 ASN A O 1
ATOM 1543 N N . ALA A 1 197 ? 11.570 -0.174 -0.478 1.00 89.81 197 ALA A N 1
ATOM 1544 C CA . ALA A 1 197 ? 12.025 0.776 0.528 1.00 89.81 197 ALA A CA 1
ATOM 1545 C C . ALA A 1 197 ? 11.547 2.193 0.197 1.00 89.81 197 ALA A C 1
ATOM 1547 O O . ALA A 1 197 ? 10.897 2.802 1.029 1.00 89.81 197 ALA A O 1
ATOM 1548 N N . TYR A 1 198 ? 11.737 2.663 -1.038 1.00 92.06 198 TYR A N 1
ATOM 1549 C CA . TYR A 1 198 ? 11.235 3.973 -1.470 1.00 92.06 198 TYR A CA 1
ATOM 1550 C C . TYR A 1 198 ? 9.711 4.110 -1.312 1.00 92.06 198 TYR A C 1
ATOM 1552 O O . TYR A 1 198 ? 9.202 5.092 -0.788 1.00 92.06 198 TYR A O 1
ATOM 1560 N N . ILE A 1 199 ? 8.943 3.096 -1.720 1.00 90.62 199 ILE A N 1
ATOM 1561 C CA . ILE A 1 199 ? 7.483 3.133 -1.538 1.00 90.62 199 ILE A CA 1
ATOM 1562 C C . ILE A 1 199 ? 7.104 3.093 -0.052 1.00 90.62 199 ILE A C 1
ATOM 1564 O O . ILE A 1 199 ? 6.048 3.595 0.323 1.00 90.62 199 ILE A O 1
ATOM 1568 N N . HIS A 1 200 ? 7.918 2.463 0.795 1.00 88.25 200 HIS A N 1
ATOM 1569 C CA . HIS A 1 200 ? 7.710 2.476 2.240 1.00 88.25 200 HIS A CA 1
ATOM 1570 C C . HIS A 1 200 ? 8.002 3.858 2.832 1.00 88.25 200 HIS A C 1
ATOM 1572 O O . HIS A 1 200 ? 7.139 4.353 3.545 1.00 88.25 200 HIS A O 1
ATOM 1578 N N . THR A 1 201 ? 9.094 4.526 2.445 1.00 91.25 201 THR A N 1
ATOM 1579 C CA . THR A 1 201 ? 9.414 5.884 2.924 1.00 91.25 201 THR A CA 1
ATOM 1580 C C . THR A 1 201 ? 8.330 6.888 2.547 1.00 91.25 201 THR A C 1
ATOM 1582 O O . THR A 1 201 ? 7.819 7.571 3.420 1.00 91.25 201 THR A O 1
ATOM 1585 N N . VAL A 1 202 ? 7.864 6.885 1.293 1.00 90.44 202 VAL A N 1
ATOM 1586 C CA . VAL A 1 202 ? 6.760 7.766 0.854 1.00 90.44 202 VAL A CA 1
ATOM 1587 C C . VAL A 1 202 ? 5.477 7.511 1.658 1.00 90.44 202 VAL A C 1
ATOM 1589 O O . VAL A 1 202 ? 4.709 8.423 1.954 1.00 90.44 202 VAL A O 1
ATOM 1592 N N . ARG A 1 203 ? 5.212 6.252 2.026 1.00 89.12 203 ARG A N 1
ATOM 1593 C CA . ARG A 1 203 ? 4.045 5.907 2.854 1.00 89.12 203 ARG A CA 1
ATOM 1594 C C . ARG A 1 203 ? 4.225 6.325 4.307 1.00 89.12 203 ARG A C 1
ATOM 1596 O O . ARG A 1 203 ? 3.233 6.711 4.910 1.00 89.12 203 ARG A O 1
ATOM 1603 N N . GLN A 1 204 ? 5.441 6.227 4.835 1.00 89.44 204 GLN A N 1
ATOM 1604 C CA . GLN A 1 204 ? 5.788 6.700 6.169 1.00 89.44 204 GLN A CA 1
ATOM 1605 C C . GLN A 1 204 ? 5.633 8.222 6.249 1.00 89.44 204 GLN A C 1
ATOM 1607 O O . GLN A 1 204 ? 4.910 8.696 7.104 1.00 89.44 204 GLN A O 1
ATOM 1612 N N . GLU A 1 205 ? 6.156 8.979 5.286 1.00 90.12 205 GLU A N 1
ATOM 1613 C CA . GLU A 1 205 ? 5.984 10.441 5.223 1.00 90.12 205 GLU A CA 1
ATOM 1614 C C . GLU A 1 205 ? 4.494 10.842 5.166 1.00 90.12 205 GLU A C 1
ATOM 1616 O O . GLU A 1 205 ? 4.025 11.733 5.877 1.00 90.12 205 GLU A O 1
ATOM 1621 N N . ASN A 1 206 ? 3.702 10.123 4.362 1.00 88.44 206 ASN A N 1
ATOM 1622 C CA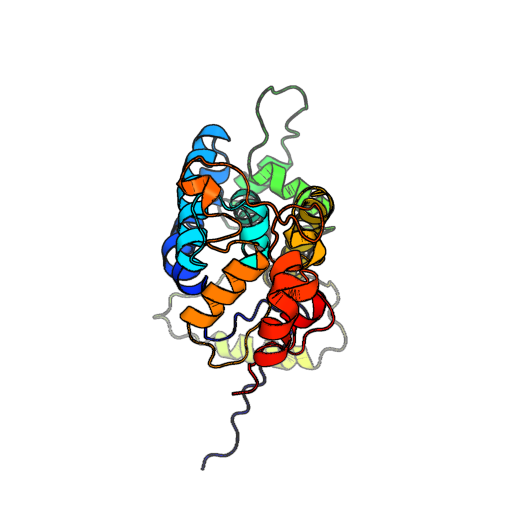 . ASN A 1 206 ? 2.250 10.311 4.294 1.00 88.44 206 ASN A CA 1
ATOM 1623 C C . ASN A 1 206 ? 1.509 9.918 5.584 1.00 88.44 206 ASN A C 1
ATOM 1625 O O . ASN A 1 206 ? 0.366 10.335 5.774 1.00 88.44 206 ASN A O 1
ATOM 1629 N N . TRP A 1 207 ? 2.119 9.083 6.424 1.00 86.31 207 TRP A N 1
ATOM 1630 C CA . TRP A 1 207 ? 1.596 8.683 7.727 1.00 86.31 207 TRP A CA 1
ATOM 1631 C C . TRP A 1 207 ? 1.967 9.692 8.806 1.00 86.31 207 TRP A C 1
ATOM 1633 O O . TRP A 1 207 ? 1.087 10.122 9.543 1.00 86.31 207 TRP A O 1
ATOM 1643 N N . ASP A 1 208 ? 3.216 10.148 8.814 1.00 85.94 208 ASP A N 1
ATOM 1644 C CA . ASP A 1 208 ? 3.745 11.130 9.764 1.00 85.94 208 ASP A CA 1
ATOM 1645 C C . ASP A 1 208 ? 3.035 12.489 9.636 1.00 85.94 208 ASP A C 1
ATOM 1647 O O . ASP A 1 208 ? 2.885 13.233 10.603 1.00 85.94 208 ASP A O 1
ATOM 1651 N N . THR A 1 209 ? 2.534 12.811 8.439 1.00 85.44 209 THR A N 1
ATOM 1652 C CA . THR A 1 209 ? 1.707 14.007 8.198 1.00 85.44 209 THR A CA 1
ATOM 1653 C C . THR A 1 209 ? 0.285 13.901 8.774 1.00 85.44 209 THR A C 1
ATOM 1655 O O . THR A 1 209 ? -0.440 14.899 8.826 1.00 85.44 209 THR A O 1
ATOM 1658 N N . GLU A 1 210 ? -0.161 12.727 9.235 1.00 77.44 210 GLU A N 1
ATOM 1659 C CA . GLU A 1 210 ? -1.494 12.537 9.817 1.00 77.44 210 GLU A CA 1
ATOM 1660 C C . GLU A 1 210 ? -1.561 12.875 11.310 1.00 77.44 210 GLU A C 1
ATOM 1662 O O . GLU A 1 210 ? -1.585 11.996 12.165 1.00 77.44 210 GLU A O 1
ATOM 1667 N N . GLY A 1 211 ? -1.761 14.150 11.640 1.00 67.31 211 GLY A N 1
ATOM 1668 C CA . GLY A 1 211 ? -1.913 14.574 13.042 1.00 67.31 211 GLY A CA 1
ATOM 1669 C C . GLY A 1 211 ? -3.226 14.169 13.742 1.00 67.31 211 GLY A C 1
ATOM 1670 O O . GLY A 1 211 ? -3.352 14.348 14.947 1.00 67.31 211 GLY A O 1
ATOM 1671 N N . THR A 1 212 ? -4.236 13.652 13.027 1.00 70.25 212 THR A N 1
ATOM 1672 C CA . THR A 1 212 ? -5.586 13.392 13.594 1.00 70.25 212 THR A CA 1
ATOM 1673 C C . THR A 1 212 ? -5.881 11.918 13.878 1.00 70.25 212 THR A C 1
ATOM 1675 O O . THR A 1 212 ? -6.955 11.574 14.387 1.00 70.25 212 THR A O 1
ATOM 1678 N N . ASN A 1 213 ? -4.968 11.016 13.519 1.00 74.06 213 ASN A N 1
ATOM 1679 C CA . ASN A 1 213 ? -5.235 9.587 13.543 1.00 74.06 213 ASN A CA 1
ATOM 1680 C C . ASN A 1 213 ? -4.872 8.971 14.899 1.00 74.06 213 ASN A C 1
ATOM 1682 O O . ASN A 1 213 ? -3.704 8.844 15.238 1.00 74.06 213 ASN A O 1
ATOM 1686 N N . LYS A 1 214 ? -5.879 8.494 15.640 1.00 72.88 214 LYS A N 1
ATOM 1687 C CA . LYS A 1 214 ? -5.702 7.840 16.953 1.00 72.88 214 LYS A CA 1
ATOM 1688 C C . LYS A 1 214 ? -4.753 6.635 16.920 1.00 72.88 214 LYS A C 1
ATOM 1690 O O . LYS A 1 214 ? -4.173 6.291 17.940 1.00 72.88 214 LYS A O 1
ATOM 1695 N N . LEU A 1 215 ? -4.631 5.972 15.766 1.00 73.56 215 LEU A N 1
ATOM 1696 C CA . LEU A 1 215 ? -3.739 4.823 15.605 1.00 73.56 215 LEU A CA 1
ATOM 1697 C C . LEU A 1 215 ? -2.265 5.245 15.499 1.00 73.56 215 LEU A C 1
ATOM 1699 O O . LEU A 1 215 ? -1.399 4.435 15.800 1.00 73.56 215 LEU A O 1
ATOM 1703 N N . HIS A 1 216 ? -1.974 6.490 15.113 1.00 73.62 216 HIS A N 1
ATOM 1704 C CA . HIS A 1 216 ? -0.606 6.997 14.978 1.00 73.62 216 HIS A CA 1
ATOM 1705 C C . HIS A 1 216 ? 0.146 7.009 16.319 1.00 73.62 216 HIS A C 1
ATOM 1707 O O . HIS A 1 216 ? 1.336 6.724 16.355 1.00 73.62 216 HIS A O 1
ATOM 1713 N N . GLU A 1 217 ? -0.553 7.246 17.436 1.00 69.88 217 GLU A N 1
ATOM 1714 C CA . GLU A 1 217 ? 0.028 7.163 18.789 1.00 69.88 217 GLU A CA 1
ATOM 1715 C C . GLU A 1 217 ? 0.490 5.743 19.157 1.00 69.88 217 GLU A C 1
ATOM 1717 O O . GLU A 1 217 ? 1.439 5.577 19.916 1.00 69.88 217 GLU A O 1
ATOM 1722 N N . VAL A 1 218 ? -0.191 4.717 18.637 1.00 69.56 218 VAL A N 1
ATOM 1723 C CA . VAL A 1 218 ? 0.070 3.302 18.958 1.00 69.56 218 VAL A CA 1
ATOM 1724 C C . VAL A 1 218 ? 1.019 2.665 17.939 1.00 69.56 218 VAL A C 1
ATOM 1726 O O . VAL A 1 218 ? 1.787 1.768 18.276 1.00 69.56 218 VAL A O 1
ATOM 1729 N N . LEU A 1 219 ? 0.967 3.126 16.689 1.00 72.88 219 LEU A N 1
ATOM 1730 C CA . LEU A 1 219 ? 1.756 2.647 15.558 1.00 72.88 219 LEU A CA 1
ATOM 1731 C C . LEU A 1 219 ? 2.437 3.835 14.859 1.00 72.88 219 LEU A C 1
ATOM 1733 O O . LEU A 1 219 ? 1.928 4.317 13.840 1.00 72.88 219 LEU A O 1
ATOM 1737 N N . PRO A 1 220 ? 3.583 4.308 15.381 1.00 73.00 220 PRO A N 1
ATOM 1738 C CA . PRO A 1 220 ? 4.324 5.408 14.767 1.00 73.00 220 PRO A CA 1
ATOM 1739 C C . PRO A 1 220 ? 4.960 4.984 13.435 1.00 73.00 220 PRO A C 1
ATOM 1741 O O . PRO A 1 220 ? 4.947 5.729 12.462 1.00 73.00 220 PRO A O 1
ATOM 1744 N N . ASN A 1 221 ? 5.440 3.744 13.340 1.00 73.25 221 ASN A N 1
ATOM 1745 C CA . ASN A 1 221 ? 6.020 3.215 12.112 1.00 73.25 221 ASN A CA 1
ATOM 1746 C C . ASN A 1 221 ? 4.955 2.527 11.253 1.00 73.25 221 ASN A C 1
ATOM 1748 O O . ASN A 1 221 ? 4.287 1.570 11.657 1.00 73.25 221 ASN A O 1
ATOM 1752 N N . PHE A 1 222 ? 4.831 2.984 10.016 1.00 69.19 222 PHE A N 1
ATOM 1753 C CA . PHE A 1 222 ? 3.897 2.465 9.043 1.00 69.19 222 PHE A CA 1
ATOM 1754 C C . PHE A 1 222 ? 4.258 1.022 8.655 1.00 69.19 222 PHE A C 1
ATOM 1756 O O . PHE A 1 222 ? 5.280 0.751 8.021 1.00 69.19 222 PHE A O 1
ATOM 1763 N N . GLY A 1 223 ? 3.355 0.080 8.928 1.00 61.22 223 GLY A N 1
ATOM 1764 C CA . GLY A 1 223 ? 3.512 -1.314 8.507 1.00 61.22 223 GLY A CA 1
ATOM 1765 C C . GLY A 1 223 ? 4.386 -2.177 9.418 1.00 61.22 223 GLY A C 1
ATOM 1766 O O . GLY A 1 223 ? 4.697 -3.306 9.020 1.00 61.22 223 GLY A O 1
ATOM 1767 N N . ASP A 1 224 ? 4.711 -1.707 10.626 1.00 62.88 224 ASP A N 1
ATOM 1768 C CA . ASP A 1 224 ? 5.116 -2.574 11.735 1.00 62.88 224 ASP A CA 1
ATOM 1769 C C . ASP A 1 224 ? 3.917 -3.454 12.110 1.00 62.88 224 ASP A C 1
ATOM 1771 O O . ASP A 1 224 ? 3.078 -3.143 12.951 1.00 62.88 224 ASP A O 1
ATOM 1775 N N . LEU A 1 225 ? 3.769 -4.554 11.371 1.00 61.19 225 LEU A N 1
ATOM 1776 C CA . LEU A 1 225 ? 2.695 -5.509 11.586 1.00 61.19 225 LEU A CA 1
ATOM 1777 C C . LEU A 1 225 ? 2.946 -6.212 12.919 1.00 61.19 225 LEU A C 1
ATOM 1779 O O . LEU A 1 225 ? 3.902 -6.984 13.036 1.00 61.19 225 LEU A O 1
ATOM 1783 N N . HIS A 1 226 ? 2.047 -6.020 13.882 1.00 54.91 226 HIS A N 1
ATOM 1784 C CA . HIS A 1 226 ? 1.982 -6.875 15.061 1.00 54.91 226 HIS A CA 1
ATOM 1785 C C . HIS A 1 226 ? 1.712 -8.307 14.603 1.00 54.91 226 HIS A C 1
ATOM 1787 O O . HIS A 1 226 ? 0.595 -8.671 14.223 1.00 54.91 226 HIS A O 1
ATOM 1793 N N . LYS A 1 227 ? 2.761 -9.126 14.585 1.00 53.56 227 LYS A N 1
ATOM 1794 C CA . LYS A 1 227 ? 2.624 -10.557 14.356 1.00 53.56 227 LYS A CA 1
ATOM 1795 C C . LYS A 1 227 ? 2.119 -11.148 15.658 1.00 53.56 227 LYS A C 1
ATOM 1797 O O . LYS A 1 227 ? 2.903 -11.347 16.580 1.00 53.56 227 LYS A O 1
ATOM 1802 N N . GLU A 1 228 ? 0.823 -11.440 15.733 1.00 52.94 228 GLU A N 1
ATOM 1803 C CA . GLU A 1 228 ? 0.406 -12.433 16.715 1.00 52.94 228 GLU A CA 1
ATOM 1804 C C . GLU A 1 228 ? 1.153 -13.739 16.404 1.00 52.94 228 GLU A C 1
ATOM 1806 O O . GLU A 1 228 ? 1.385 -14.070 15.235 1.00 52.94 228 GLU A O 1
ATOM 1811 N N . GLY A 1 229 ? 1.619 -14.417 17.456 1.00 50.84 229 GLY A N 1
ATOM 1812 C CA . GLY A 1 229 ? 2.414 -15.635 17.330 1.00 50.84 229 GLY A CA 1
ATOM 1813 C C . GLY A 1 229 ? 1.741 -16.679 16.434 1.00 50.84 229 GLY A C 1
ATOM 1814 O O . GLY A 1 229 ? 0.519 -16.688 16.261 1.00 50.84 229 GLY A O 1
ATOM 1815 N N . GLU A 1 230 ? 2.550 -17.566 15.850 1.00 45.88 230 GLU A N 1
ATOM 1816 C CA . GLU A 1 230 ? 2.048 -18.689 15.056 1.00 45.88 230 GLU A CA 1
ATOM 1817 C C . GLU A 1 230 ? 0.964 -19.448 15.845 1.00 45.88 230 GLU A C 1
ATOM 1819 O O . GLU A 1 230 ? 1.219 -19.942 16.939 1.00 45.88 230 GLU A O 1
ATOM 1824 N N . GLY A 1 231 ? -0.263 -19.498 15.308 1.00 53.34 231 GLY A N 1
ATOM 1825 C CA . GLY A 1 231 ? -1.405 -20.176 15.938 1.00 53.34 231 GLY A CA 1
ATOM 1826 C C . GLY A 1 231 ? -2.549 -19.271 16.412 1.00 53.34 231 GLY A C 1
ATOM 1827 O O . GLY A 1 231 ? -3.586 -19.787 16.832 1.00 53.34 231 GLY A O 1
ATOM 1828 N N . ALA A 1 232 ? -2.435 -17.943 16.311 1.00 60.56 232 ALA A N 1
ATOM 1829 C CA . ALA A 1 232 ? -3.571 -17.059 16.567 1.00 60.56 232 ALA A CA 1
ATOM 1830 C C . ALA A 1 232 ? -4.707 -17.301 15.552 1.00 60.56 232 ALA A C 1
ATOM 1832 O O . ALA A 1 232 ? -4.554 -17.126 14.344 1.00 60.56 232 ALA A O 1
ATOM 1833 N N . GLY A 1 233 ? -5.873 -17.735 16.038 1.00 69.25 233 GLY A N 1
ATOM 1834 C CA . GLY A 1 233 ? -7.056 -17.902 15.195 1.00 69.25 233 GLY A CA 1
ATOM 1835 C C . GLY A 1 233 ? -7.593 -16.557 14.690 1.00 69.25 233 GLY A C 1
ATOM 1836 O O . GLY A 1 233 ? -7.521 -15.548 15.390 1.00 69.25 233 GLY A O 1
ATOM 1837 N N . ARG A 1 234 ? -8.243 -16.553 13.514 1.00 74.12 234 ARG A N 1
ATOM 1838 C CA . ARG A 1 234 ? -8.818 -15.351 12.859 1.00 74.12 234 ARG A CA 1
ATOM 1839 C C . ARG A 1 234 ? -9.641 -14.454 13.796 1.00 74.12 234 ARG A C 1
ATOM 1841 O O . ARG A 1 234 ? -9.663 -13.233 13.636 1.00 74.12 234 ARG A O 1
ATOM 1848 N N . LYS A 1 235 ? -10.350 -15.055 14.759 1.00 77.56 235 LYS A N 1
ATOM 1849 C CA . LYS A 1 235 ? -11.164 -14.336 15.751 1.00 77.56 235 LYS A CA 1
ATOM 1850 C C . LYS A 1 235 ? -10.304 -13.405 16.610 1.00 77.56 235 LYS A C 1
ATOM 1852 O O . LYS A 1 235 ? -10.690 -12.257 16.802 1.00 77.56 235 LYS A O 1
ATOM 1857 N N . ARG A 1 236 ? -9.148 -13.880 17.080 1.00 77.44 236 ARG A N 1
ATOM 1858 C CA . ARG A 1 236 ? -8.220 -13.114 17.920 1.00 77.44 236 ARG A CA 1
ATOM 1859 C C . ARG A 1 236 ? -7.605 -11.959 17.138 1.00 77.44 236 ARG A C 1
ATOM 1861 O O . ARG A 1 236 ? -7.744 -10.816 17.558 1.00 77.44 236 ARG A O 1
ATOM 1868 N N . GLU A 1 237 ? -7.091 -12.235 15.939 1.00 77.00 237 GLU A N 1
ATOM 1869 C CA . GLU A 1 237 ? -6.530 -11.201 15.060 1.00 77.00 237 GLU A CA 1
ATOM 1870 C C . GLU A 1 237 ? -7.561 -10.095 14.767 1.00 77.00 237 GLU A C 1
ATOM 1872 O O . GLU A 1 237 ? -7.247 -8.911 14.852 1.00 77.00 237 GLU A O 1
ATOM 1877 N N . THR A 1 238 ? -8.820 -10.465 14.502 1.00 79.94 238 THR A N 1
ATOM 1878 C CA . THR A 1 238 ? -9.910 -9.499 14.264 1.00 79.94 238 THR A CA 1
ATOM 1879 C C . THR A 1 238 ? -10.210 -8.650 15.501 1.00 79.94 238 THR A C 1
ATOM 1881 O O . THR A 1 238 ? -10.437 -7.445 15.381 1.00 79.94 238 THR A O 1
ATOM 1884 N N . VAL A 1 239 ? -10.230 -9.256 16.694 1.00 80.81 239 VAL A N 1
ATOM 1885 C CA . VAL A 1 239 ? -10.435 -8.528 17.956 1.00 80.81 239 VAL A CA 1
ATOM 1886 C C . VAL A 1 239 ? -9.296 -7.536 18.181 1.00 80.81 239 VAL A C 1
ATOM 1888 O O . VAL A 1 239 ? -9.568 -6.365 18.437 1.00 80.81 239 VAL A O 1
ATOM 1891 N N . MET A 1 240 ? -8.047 -7.958 17.990 1.00 79.12 240 MET A N 1
ATOM 1892 C CA . MET A 1 240 ? -6.881 -7.089 18.159 1.00 79.12 240 MET A CA 1
ATOM 1893 C C . MET A 1 240 ? -6.850 -5.942 17.146 1.00 79.12 240 MET A C 1
ATOM 1895 O O . MET A 1 240 ? -6.659 -4.793 17.541 1.00 79.12 240 MET A O 1
ATOM 1899 N N . CYS A 1 241 ? -7.147 -6.213 15.870 1.00 80.06 241 CYS A N 1
ATOM 1900 C CA . CYS A 1 241 ? -7.276 -5.167 14.849 1.00 80.06 241 CYS A CA 1
ATOM 1901 C C . CYS A 1 241 ? -8.341 -4.133 15.245 1.00 80.06 241 CYS A C 1
ATOM 1903 O O . CYS A 1 241 ? -8.149 -2.927 15.103 1.00 80.06 241 CYS A O 1
ATOM 1905 N N . ARG A 1 242 ? -9.493 -4.586 15.756 1.00 82.00 242 ARG A N 1
ATOM 1906 C CA . ARG A 1 242 ? -10.565 -3.687 16.204 1.00 82.00 242 ARG A CA 1
ATOM 1907 C C . ARG A 1 242 ? -10.134 -2.834 17.390 1.00 82.00 242 ARG A C 1
ATOM 1909 O O . ARG A 1 242 ? -10.389 -1.633 17.356 1.00 82.00 242 ARG A O 1
ATOM 1916 N N . LEU A 1 243 ? -9.482 -3.426 18.390 1.00 81.12 243 LEU A N 1
ATOM 1917 C CA . LEU A 1 243 ? -8.993 -2.706 19.566 1.00 81.12 243 LEU A CA 1
ATOM 1918 C C . LEU A 1 243 ? -7.973 -1.632 19.178 1.00 81.12 243 LEU A C 1
ATOM 1920 O O . LEU A 1 243 ? -8.161 -0.480 19.563 1.00 81.12 243 LEU A O 1
ATOM 1924 N N . ARG A 1 244 ? -6.979 -1.968 18.346 1.00 79.44 244 ARG A N 1
ATOM 1925 C CA . ARG A 1 244 ? -5.950 -1.020 17.883 1.00 79.44 244 ARG A CA 1
ATOM 1926 C C . ARG A 1 244 ? -6.534 0.162 17.126 1.00 79.44 244 ARG A C 1
ATOM 1928 O O . ARG A 1 244 ? -6.254 1.307 17.459 1.00 79.44 244 ARG A O 1
ATOM 1935 N N . VAL A 1 245 ? -7.428 -0.087 16.166 1.00 79.75 245 VAL A N 1
ATOM 1936 C CA . VAL A 1 245 ? -8.086 1.005 15.424 1.00 79.75 245 VAL A CA 1
ATOM 1937 C C . VAL A 1 245 ? -9.098 1.773 16.304 1.00 79.75 245 VAL A C 1
ATOM 1939 O O . VAL A 1 245 ? -9.641 2.797 15.894 1.00 79.75 245 VAL A O 1
ATOM 1942 N N . GLY A 1 246 ? -9.361 1.319 17.531 1.00 77.38 246 GLY A N 1
ATOM 1943 C CA . GLY A 1 246 ? -10.227 2.013 18.481 1.00 77.38 246 GLY A CA 1
ATOM 1944 C C . GLY A 1 246 ? -11.715 1.674 18.342 1.00 77.38 246 GLY A C 1
ATOM 1945 O O . GLY A 1 246 ? -12.571 2.429 18.811 1.00 77.38 246 GLY A O 1
ATOM 1946 N N . HIS A 1 247 ? -12.049 0.565 17.683 1.00 78.81 247 HIS A N 1
ATOM 1947 C CA . HIS A 1 247 ? -13.420 0.115 17.460 1.00 78.81 247 HIS A CA 1
ATOM 1948 C C . HIS A 1 247 ? -13.862 -0.898 18.509 1.00 78.81 247 HIS A C 1
ATOM 1950 O O . HIS A 1 247 ? -13.667 -2.104 18.358 1.00 78.81 247 HIS A O 1
ATOM 1956 N N . THR A 1 248 ? -14.575 -0.427 19.519 1.00 79.81 248 THR A N 1
ATOM 1957 C CA . THR A 1 248 ? -15.440 -1.284 20.328 1.00 79.81 248 THR A CA 1
ATOM 1958 C C . THR A 1 248 ? -16.889 -0.883 20.100 1.00 79.81 248 THR A C 1
ATOM 1960 O O . THR A 1 248 ? -17.188 0.182 19.551 1.00 79.81 248 THR A O 1
ATOM 1963 N N . TRP A 1 249 ? -17.816 -1.756 20.493 1.00 79.00 249 TRP A N 1
ATOM 1964 C CA . TRP A 1 249 ? -19.231 -1.397 20.472 1.00 79.00 249 TRP A CA 1
ATOM 1965 C C . TRP A 1 249 ? -19.507 -0.169 21.346 1.00 79.00 249 TRP A C 1
ATOM 1967 O O . TRP A 1 249 ? -20.251 0.712 20.932 1.00 79.00 249 TRP A O 1
ATOM 1977 N N . LEU A 1 250 ? -18.850 -0.072 22.505 1.00 81.81 250 LEU A N 1
ATOM 1978 C CA . LEU A 1 250 ? -18.987 1.070 23.402 1.00 81.81 250 LEU A CA 1
ATOM 1979 C C . LEU A 1 250 ? -18.461 2.353 22.753 1.00 81.81 250 LEU A C 1
ATOM 1981 O O . LEU A 1 250 ? -19.202 3.322 22.675 1.00 81.81 250 LEU A O 1
ATOM 1985 N N . THR A 1 251 ? -17.230 2.350 22.226 1.00 81.25 251 THR A N 1
ATOM 1986 C CA . THR A 1 251 ? -16.596 3.569 21.692 1.00 81.25 251 THR A CA 1
ATOM 1987 C C . THR A 1 251 ? -17.194 4.031 20.371 1.00 81.25 251 THR A C 1
ATOM 1989 O O . THR A 1 251 ? -17.114 5.216 20.070 1.00 81.25 251 THR A O 1
ATOM 1992 N N . GLN A 1 252 ? -17.770 3.125 19.572 1.00 80.12 252 GLN A N 1
ATOM 1993 C CA . GLN A 1 252 ? -18.118 3.401 18.175 1.00 80.12 252 GLN A CA 1
ATOM 1994 C C . GLN A 1 252 ? -19.559 3.032 17.792 1.00 80.12 252 GLN A C 1
ATOM 1996 O O . GLN A 1 252 ? -20.011 3.368 16.695 1.00 80.12 252 GLN A O 1
ATOM 2001 N N . GLY A 1 253 ? -20.312 2.380 18.681 1.00 81.50 253 GLY A N 1
ATOM 2002 C CA . GLY A 1 253 ? -21.715 2.016 18.461 1.00 81.50 253 GLY A CA 1
ATOM 2003 C C . GLY A 1 253 ? -22.623 3.227 18.247 1.00 81.50 253 GLY A C 1
ATOM 2004 O O . GLY A 1 253 ? -23.570 3.142 17.464 1.00 81.50 253 GLY A O 1
ATOM 2005 N N . TYR A 1 254 ? -22.285 4.378 18.839 1.00 84.12 254 TYR A N 1
ATOM 2006 C CA . TYR A 1 254 ? -23.008 5.636 18.623 1.00 84.12 254 TYR A CA 1
ATOM 2007 C C . TYR A 1 254 ? -23.049 6.040 17.143 1.00 84.12 254 TYR A C 1
ATOM 2009 O O . TYR A 1 254 ? -24.076 6.507 16.659 1.00 84.12 254 TYR A O 1
ATOM 2017 N N . LEU A 1 255 ? -21.983 5.766 16.377 1.00 83.38 255 LEU A N 1
ATOM 2018 C CA . LEU A 1 255 ? -21.959 6.051 14.945 1.00 83.38 255 LEU A CA 1
ATOM 2019 C C . LEU A 1 255 ? -22.932 5.171 14.155 1.00 83.38 255 LEU A C 1
ATOM 2021 O O . LEU A 1 255 ? -23.371 5.578 13.083 1.00 83.38 255 LEU A O 1
ATOM 2025 N N . LEU A 1 256 ? -23.232 3.959 14.620 1.00 80.81 256 LEU A N 1
ATOM 2026 C CA . LEU A 1 256 ? -24.186 3.068 13.953 1.00 80.81 256 LEU A CA 1
ATOM 2027 C C . LEU A 1 256 ? -25.631 3.447 14.285 1.00 80.81 256 LEU A C 1
ATOM 2029 O O . LEU A 1 256 ? -26.496 3.314 13.428 1.00 80.81 256 LEU A O 1
ATOM 2033 N N . LYS A 1 257 ? -25.868 3.941 15.504 1.00 84.12 257 LYS A N 1
ATOM 2034 C CA . LYS A 1 257 ? -27.188 4.373 15.985 1.00 84.12 257 LYS A CA 1
ATOM 2035 C C . LYS A 1 257 ? -27.508 5.844 15.698 1.00 84.12 257 LYS A C 1
ATOM 2037 O O . LYS A 1 257 ? -28.622 6.268 15.958 1.00 84.12 257 LYS A O 1
ATOM 2042 N N . ASN A 1 258 ? -26.538 6.600 15.181 1.00 81.62 258 ASN A N 1
ATOM 2043 C CA . ASN A 1 258 ? -26.604 8.056 15.042 1.00 81.62 258 ASN A CA 1
ATOM 2044 C C . ASN A 1 258 ? -26.953 8.767 16.368 1.00 81.62 258 ASN A C 1
ATOM 2046 O O . ASN A 1 258 ? -27.782 9.669 16.393 1.00 81.62 258 ASN A O 1
ATOM 2050 N N . GLY A 1 259 ? -26.349 8.301 17.466 1.00 84.94 259 GLY A N 1
ATOM 2051 C CA . GLY A 1 259 ? -26.550 8.837 18.816 1.00 84.94 259 GLY A CA 1
ATOM 2052 C C . GLY A 1 259 ? -25.362 9.661 19.315 1.00 84.94 259 GLY A C 1
ATOM 2053 O O . GLY A 1 259 ? -24.408 9.917 18.579 1.00 84.94 259 GLY A O 1
ATOM 2054 N N . GLU A 1 260 ? -25.404 10.041 20.588 1.00 85.88 260 GLU A N 1
ATOM 2055 C CA . GLU A 1 260 ? -24.352 10.831 21.231 1.00 85.88 260 GLU A CA 1
ATOM 2056 C C . GLU A 1 260 ? -23.086 10.020 21.513 1.00 85.88 260 GLU A C 1
ATOM 2058 O O . GLU A 1 260 ? -23.116 8.797 21.695 1.00 85.88 260 GLU A O 1
ATOM 2063 N N . LYS A 1 261 ? -21.941 10.712 21.538 1.00 86.56 261 LYS A N 1
ATOM 2064 C CA . LYS A 1 261 ? -20.660 10.073 21.838 1.00 86.56 261 LYS A CA 1
ATOM 2065 C C . LYS A 1 261 ? -20.648 9.597 23.294 1.00 86.56 261 LYS A C 1
ATOM 2067 O O . LYS A 1 261 ? -21.026 10.358 24.177 1.00 86.56 261 LYS A O 1
ATOM 2072 N N . PRO A 1 262 ? -20.155 8.378 23.556 1.00 86.56 262 PRO A N 1
ATOM 2073 C CA . PRO A 1 262 ? -20.080 7.841 24.907 1.00 86.56 262 PRO A CA 1
ATOM 2074 C C . PRO A 1 262 ? -19.110 8.683 25.754 1.00 86.56 262 PRO A C 1
ATOM 2076 O O . PRO A 1 262 ? -17.951 8.885 25.373 1.00 86.56 262 PRO A O 1
ATOM 2079 N N . PHE A 1 263 ? -19.582 9.148 26.908 1.00 89.31 263 PHE A N 1
ATOM 2080 C CA . PHE A 1 263 ? -18.853 10.041 27.806 1.00 89.31 263 PHE A CA 1
ATOM 2081 C C . PHE A 1 263 ? -18.583 9.376 29.156 1.00 89.31 263 PHE A C 1
ATOM 2083 O O . PHE A 1 263 ? -19.472 8.747 29.725 1.00 89.31 263 PHE A O 1
ATOM 2090 N N . CYS A 1 264 ? -17.356 9.508 29.654 1.00 89.56 264 CYS A N 1
ATOM 2091 C CA . CYS A 1 264 ? -16.953 9.050 30.974 1.00 89.56 264 CYS A CA 1
ATOM 2092 C C . CYS A 1 264 ? -17.051 10.207 31.968 1.00 89.56 264 CYS A C 1
ATOM 2094 O O . CYS A 1 264 ? -16.252 11.143 31.920 1.00 89.56 264 CYS A O 1
ATOM 2096 N N . TYR A 1 265 ? -17.995 10.109 32.902 1.00 86.25 265 TYR A N 1
ATOM 2097 C CA . TYR A 1 265 ? -18.202 11.124 33.936 1.00 86.25 265 TYR A CA 1
ATOM 2098 C C . TYR A 1 265 ? -17.108 11.114 35.011 1.00 86.25 265 TYR A C 1
ATOM 2100 O O . TYR A 1 265 ? -16.764 12.166 35.534 1.00 86.25 265 TYR A O 1
ATOM 2108 N N . ALA A 1 266 ? -16.500 9.959 35.302 1.00 84.69 266 ALA A N 1
ATOM 2109 C CA . ALA A 1 266 ? -15.471 9.844 36.341 1.00 84.69 266 ALA A CA 1
ATOM 2110 C C . ALA A 1 266 ? -14.176 10.622 36.026 1.00 84.69 266 ALA A C 1
ATOM 2112 O O . ALA A 1 266 ? -13.424 10.968 36.932 1.00 84.69 266 ALA A O 1
ATOM 2113 N N . ARG A 1 267 ? -13.886 10.870 34.742 1.00 83.31 267 ARG A N 1
ATOM 2114 C CA . ARG A 1 267 ? -12.668 11.559 34.268 1.00 83.31 267 ARG A CA 1
ATOM 2115 C C . ARG A 1 267 ? -12.960 12.724 33.328 1.00 83.31 267 ARG A C 1
ATOM 2117 O O . ARG A 1 267 ? -12.043 13.161 32.638 1.00 83.31 267 ARG A O 1
ATOM 2124 N N . ASP A 1 268 ? -14.220 13.133 33.233 1.00 85.81 268 ASP A N 1
ATOM 2125 C CA . ASP A 1 268 ? -14.680 14.212 32.355 1.00 85.81 268 ASP A CA 1
ATOM 2126 C C . ASP A 1 268 ? -14.102 14.124 30.923 1.00 85.81 268 ASP A C 1
ATOM 2128 O O . ASP A 1 268 ? -13.507 15.054 30.384 1.00 85.81 268 ASP A O 1
ATOM 2132 N N . SER A 1 269 ? -14.174 12.938 30.310 1.00 85.69 269 SER A N 1
ATOM 2133 C CA . SER A 1 269 ? -13.561 12.684 28.997 1.00 85.69 269 SER A CA 1
ATOM 2134 C C . SER A 1 269 ? -14.328 11.648 28.179 1.00 85.69 269 SER A C 1
ATOM 2136 O O . SER A 1 269 ? -15.084 10.831 28.695 1.00 85.69 269 SER A O 1
ATOM 2138 N N . LEU A 1 270 ? -14.152 11.667 26.856 1.00 85.81 270 LEU A N 1
ATOM 2139 C CA . LEU A 1 270 ? -14.807 10.708 25.962 1.00 85.81 270 LEU A CA 1
ATOM 2140 C C . LEU A 1 270 ? -14.239 9.295 26.136 1.00 85.81 270 LEU A C 1
ATOM 2142 O O . LEU A 1 270 ? -13.023 9.108 26.228 1.00 85.81 270 LEU A O 1
ATOM 2146 N N . TYR A 1 271 ? -15.101 8.277 26.055 1.00 84.75 271 TYR A N 1
ATOM 2147 C CA . TYR A 1 271 ? -14.635 6.892 26.054 1.00 84.75 271 TYR A CA 1
ATOM 2148 C C . TYR A 1 271 ? -13.799 6.599 24.797 1.00 84.75 271 TYR A C 1
ATOM 2150 O O . TYR A 1 271 ? -14.280 6.624 23.661 1.00 84.75 271 TYR A O 1
ATOM 2158 N N . THR A 1 272 ? -12.531 6.252 25.012 1.00 83.62 272 THR A N 1
ATOM 2159 C CA . THR A 1 272 ? -11.620 5.691 24.005 1.00 83.62 272 THR A CA 1
ATOM 2160 C C . THR A 1 272 ? -11.153 4.304 24.440 1.00 83.62 272 THR A C 1
ATOM 2162 O O . THR A 1 272 ? -11.288 3.933 25.604 1.00 83.62 272 THR A O 1
ATOM 2165 N N . VAL A 1 273 ? -10.602 3.509 23.517 1.00 81.94 273 VAL A N 1
ATOM 2166 C CA . VAL A 1 273 ? -10.069 2.181 23.874 1.00 81.94 273 VAL A CA 1
ATOM 2167 C C . VAL A 1 273 ? -8.924 2.309 24.881 1.00 81.94 273 VAL A C 1
ATOM 2169 O O . VAL A 1 273 ? -8.923 1.595 25.876 1.00 81.94 273 VAL A O 1
ATOM 2172 N N . ARG A 1 274 ? -8.032 3.289 24.688 1.00 79.88 274 ARG A N 1
ATOM 2173 C CA . ARG A 1 274 ? -6.996 3.668 25.658 1.00 79.88 274 ARG A CA 1
ATOM 2174 C C . ARG A 1 274 ? -7.593 4.003 27.026 1.00 79.88 274 ARG A C 1
ATOM 2176 O O . ARG A 1 274 ? -7.184 3.431 28.030 1.00 79.88 274 ARG A O 1
ATOM 2183 N N . HIS A 1 275 ? -8.613 4.860 27.058 1.00 83.06 275 HIS A N 1
ATOM 2184 C CA . HIS A 1 275 ? -9.280 5.231 28.301 1.00 83.06 275 HIS A CA 1
ATOM 2185 C C . HIS A 1 275 ? -9.853 4.006 29.031 1.00 83.06 275 HIS A C 1
ATOM 2187 O O . HIS A 1 275 ? -9.581 3.812 30.209 1.00 83.06 275 HIS A O 1
ATOM 2193 N N . ILE A 1 276 ? -10.585 3.131 28.336 1.00 83.69 276 ILE A N 1
ATOM 2194 C CA . ILE A 1 276 ? -11.193 1.929 28.933 1.00 83.69 276 ILE A CA 1
ATOM 2195 C C . ILE A 1 276 ? -10.118 0.965 29.459 1.00 83.69 276 ILE A C 1
ATOM 2197 O O . ILE A 1 276 ? -10.237 0.439 30.569 1.00 83.69 276 ILE A O 1
ATOM 2201 N N . LEU A 1 277 ? -9.069 0.729 28.667 1.00 79.44 277 LEU A N 1
ATOM 2202 C CA . LEU A 1 277 ? -8.082 -0.315 28.936 1.00 79.44 277 LEU A CA 1
ATOM 2203 C C . LEU A 1 277 ? -6.896 0.127 29.800 1.00 79.44 277 LEU A C 1
ATOM 2205 O O . LEU A 1 277 ? -6.148 -0.742 30.231 1.00 79.44 277 LEU A O 1
ATOM 2209 N N . ILE A 1 278 ? -6.724 1.418 30.084 1.00 79.38 278 ILE A N 1
ATOM 2210 C CA . ILE A 1 278 ? -5.586 1.907 30.882 1.00 79.38 278 ILE A CA 1
ATOM 2211 C C . ILE A 1 278 ? -6.054 2.854 31.985 1.00 79.38 278 ILE A C 1
ATOM 2213 O O . ILE A 1 278 ? -5.693 2.686 33.148 1.00 79.38 278 ILE A O 1
ATOM 2217 N N . GLU A 1 279 ? -6.894 3.830 31.649 1.00 83.38 279 GLU A N 1
ATOM 2218 C CA . GLU A 1 279 ? -6.993 5.043 32.461 1.00 83.38 279 GLU A CA 1
ATOM 2219 C C . GLU A 1 279 ? -8.280 5.173 33.292 1.00 83.38 279 GLU A C 1
ATOM 2221 O O . GLU A 1 279 ? -8.296 5.875 34.300 1.00 83.38 279 GLU A O 1
ATOM 2226 N N . CYS A 1 280 ? -9.371 4.534 32.869 1.00 85.44 280 CYS A N 1
ATOM 2227 C CA . CYS A 1 280 ? -10.700 4.712 33.450 1.00 85.44 280 CYS A CA 1
ATOM 2228 C C . CYS A 1 280 ? -10.781 4.085 34.855 1.00 85.44 280 CYS A C 1
ATOM 2230 O O . CYS A 1 280 ? -10.521 2.880 34.963 1.00 85.44 280 CYS A O 1
ATOM 2232 N N . PRO A 1 281 ? -11.156 4.837 35.906 1.00 85.44 281 PRO A N 1
ATOM 2233 C CA . PRO A 1 281 ? -11.336 4.304 37.258 1.00 85.44 281 PRO A CA 1
ATOM 2234 C C . PRO A 1 281 ? -12.409 3.211 37.329 1.00 85.44 281 PRO A C 1
ATOM 2236 O O . PRO A 1 281 ? -12.160 2.157 37.904 1.00 85.44 281 PRO A O 1
ATOM 2239 N N . ASP A 1 282 ? -13.541 3.399 36.642 1.00 85.69 282 ASP A N 1
ATOM 2240 C CA . ASP A 1 282 ? -14.683 2.467 36.669 1.00 85.69 282 ASP A CA 1
ATOM 2241 C C . ASP A 1 282 ? -14.311 1.052 36.202 1.00 85.69 282 ASP A C 1
ATOM 2243 O O . ASP A 1 282 ? -14.870 0.052 36.650 1.00 85.69 282 ASP A O 1
ATOM 2247 N N . PHE A 1 283 ? -13.337 0.950 35.295 1.00 84.00 283 PHE A N 1
ATOM 2248 C CA . PHE A 1 283 ? -12.871 -0.328 34.761 1.00 84.00 283 PHE A CA 1
ATOM 2249 C C . PHE A 1 283 ? -11.644 -0.887 35.495 1.00 84.00 283 PHE A C 1
ATOM 2251 O O . PHE A 1 283 ? -11.163 -1.956 35.117 1.00 84.00 283 PHE A O 1
ATOM 2258 N N . GLN A 1 284 ? -11.127 -0.223 36.534 1.00 83.75 284 GLN A N 1
ATOM 2259 C CA . GLN A 1 284 ? -9.869 -0.599 37.188 1.00 83.75 284 GLN A CA 1
ATOM 2260 C C . GLN A 1 284 ? -9.894 -2.021 37.768 1.00 83.75 284 GLN A C 1
ATOM 2262 O O . GLN A 1 284 ? -8.957 -2.787 37.533 1.00 83.75 284 GLN A O 1
ATOM 2267 N N . ASP A 1 285 ? -10.964 -2.408 38.463 1.00 83.00 285 ASP A N 1
ATOM 2268 C CA . ASP A 1 285 ? -11.069 -3.744 39.069 1.00 83.00 285 ASP A CA 1
ATOM 2269 C C . ASP A 1 285 ? -11.220 -4.844 38.015 1.00 83.00 285 ASP A C 1
ATOM 2271 O O . ASP A 1 285 ? -10.617 -5.914 38.116 1.00 83.00 285 ASP A O 1
ATOM 2275 N N . THR A 1 286 ? -11.950 -4.550 36.934 1.00 83.81 286 TH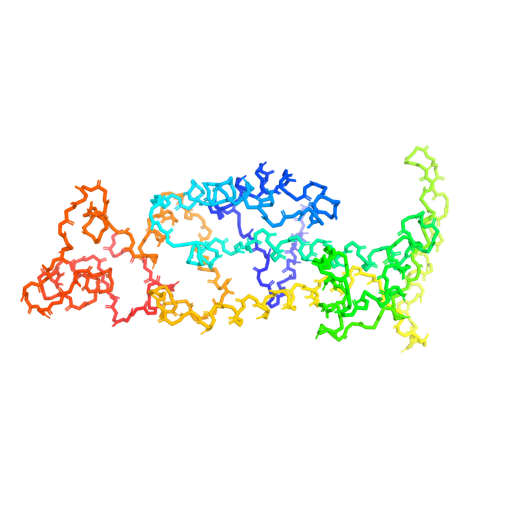R A N 1
ATOM 2276 C CA . THR A 1 286 ? -12.059 -5.461 35.786 1.00 83.81 286 THR A CA 1
ATOM 2277 C C . THR A 1 286 ? -10.709 -5.625 35.090 1.00 83.81 286 THR A C 1
ATOM 2279 O O . THR A 1 286 ? -10.354 -6.740 34.706 1.00 83.81 286 THR A O 1
ATOM 2282 N N . ARG A 1 287 ? -9.923 -4.547 34.956 1.00 83.81 287 ARG A N 1
ATOM 2283 C CA . ARG A 1 287 ? -8.573 -4.619 34.383 1.00 83.81 287 ARG A CA 1
ATOM 2284 C C . ARG A 1 287 ? -7.671 -5.508 35.217 1.00 83.81 287 ARG A C 1
ATOM 2286 O O . ARG A 1 287 ? -7.147 -6.462 34.662 1.00 83.81 287 ARG A O 1
ATOM 2293 N N . LYS A 1 288 ? -7.583 -5.281 36.532 1.00 79.81 288 LYS A N 1
ATOM 2294 C CA . LYS A 1 288 ? -6.771 -6.107 37.448 1.00 79.81 288 LYS A CA 1
ATOM 2295 C C . LYS A 1 288 ? -7.099 -7.603 37.362 1.00 79.81 288 LYS A C 1
ATOM 2297 O O . LYS A 1 288 ? -6.222 -8.428 37.586 1.00 79.81 288 LYS A O 1
ATOM 2302 N N . LYS A 1 289 ? -8.348 -7.952 37.030 1.00 79.56 289 LYS A N 1
ATOM 2303 C CA . LYS A 1 289 ? -8.798 -9.342 36.889 1.00 79.56 289 LYS A CA 1
ATOM 2304 C C . LYS A 1 289 ? -8.325 -10.027 35.601 1.00 79.56 289 LYS A C 1
ATOM 2306 O O . LYS A 1 289 ? -8.094 -11.229 35.628 1.00 79.56 289 LYS A O 1
ATOM 2311 N N . TYR A 1 290 ? -8.220 -9.303 34.484 1.00 71.44 290 TYR A N 1
ATOM 2312 C CA . TYR A 1 290 ? -7.988 -9.906 33.157 1.00 71.44 290 TYR A CA 1
ATOM 2313 C C . TYR A 1 290 ? -6.713 -9.427 32.444 1.00 71.44 290 TYR A C 1
ATOM 2315 O O . TYR A 1 290 ? -6.267 -10.081 31.501 1.00 71.44 290 TYR A O 1
ATOM 2323 N N . PHE A 1 291 ? -6.124 -8.306 32.863 1.00 67.50 291 PHE A N 1
ATOM 2324 C CA . PHE A 1 291 ? -5.004 -7.641 32.198 1.00 67.50 291 PHE A CA 1
ATOM 2325 C C . PHE A 1 291 ? -3.979 -7.126 33.220 1.00 67.50 291 PHE A C 1
ATOM 2327 O O . PHE A 1 291 ? -4.337 -6.555 34.246 1.00 67.50 291 PHE A O 1
ATOM 2334 N N . CYS A 1 292 ? -2.691 -7.251 32.900 1.00 59.47 292 CYS A N 1
ATOM 2335 C CA . CYS A 1 292 ? -1.600 -6.610 33.636 1.00 59.47 292 CYS A CA 1
ATOM 2336 C C . CYS A 1 292 ? -0.836 -5.707 32.660 1.00 59.47 292 CYS A C 1
ATOM 2338 O O . CYS A 1 292 ? 0.216 -6.082 32.153 1.00 59.47 292 CYS A O 1
ATOM 2340 N N . VAL A 1 293 ? -1.447 -4.580 32.285 1.00 58.81 293 VAL A N 1
ATOM 2341 C CA . VAL A 1 293 ? -0.904 -3.652 31.282 1.00 58.81 293 VAL A CA 1
ATOM 2342 C C . VAL A 1 293 ? -0.650 -2.301 31.938 1.00 58.81 293 VAL A C 1
ATOM 2344 O O . VAL A 1 293 ? -1.549 -1.759 32.584 1.00 58.81 293 VAL A O 1
ATOM 2347 N N . THR A 1 294 ? 0.565 -1.777 31.771 1.00 54.50 294 THR A N 1
ATOM 2348 C CA . THR A 1 294 ? 1.001 -0.490 32.334 1.00 54.50 294 THR A CA 1
ATOM 2349 C C . THR A 1 294 ? 1.042 0.639 31.305 1.00 54.50 294 THR A C 1
ATOM 2351 O O . THR A 1 294 ? 0.850 1.788 31.695 1.00 54.50 294 THR A O 1
ATOM 2354 N N . ASP A 1 295 ? 1.218 0.336 30.012 1.00 53.47 295 ASP A N 1
ATOM 2355 C CA . ASP A 1 295 ? 1.295 1.347 28.946 1.00 53.47 295 ASP A CA 1
ATOM 2356 C C . ASP A 1 295 ? 0.584 0.933 27.633 1.00 53.47 295 ASP A C 1
ATOM 2358 O O . ASP A 1 295 ? 0.295 -0.237 27.386 1.00 53.47 295 ASP A O 1
ATOM 2362 N N . CYS A 1 296 ? 0.285 1.905 26.760 1.00 49.62 296 CYS A N 1
ATOM 2363 C CA . CYS A 1 296 ? -0.324 1.702 25.437 1.00 49.62 296 CYS A CA 1
ATOM 2364 C C . CYS A 1 296 ? 0.544 0.840 24.507 1.00 49.62 296 CYS A C 1
ATOM 2366 O O . CYS A 1 296 ? 0.020 0.169 23.615 1.00 49.62 296 CYS A O 1
ATOM 2368 N N . THR A 1 297 ? 1.861 0.871 24.704 1.00 50.19 297 THR A N 1
ATOM 2369 C CA . THR A 1 297 ? 2.844 0.124 23.913 1.00 50.19 297 THR A CA 1
ATOM 2370 C C . THR A 1 297 ? 2.822 -1.375 24.231 1.00 50.19 297 THR A C 1
ATOM 2372 O O . THR A 1 297 ? 2.971 -2.189 23.323 1.00 50.19 297 THR A O 1
ATOM 2375 N N . ASP A 1 298 ? 2.481 -1.777 25.457 1.00 50.91 298 ASP A N 1
ATOM 2376 C CA . ASP A 1 298 ? 2.392 -3.185 25.886 1.00 50.91 298 ASP A CA 1
ATOM 2377 C C . ASP A 1 298 ? 1.273 -3.982 25.177 1.00 50.91 298 ASP A C 1
ATOM 2379 O O . ASP A 1 298 ? 1.323 -5.215 25.101 1.00 50.91 298 ASP A O 1
ATOM 2383 N N . PHE A 1 299 ? 0.282 -3.304 24.575 1.00 50.66 299 PHE A N 1
ATOM 2384 C CA . PHE A 1 299 ? -0.737 -3.956 23.735 1.00 50.66 299 PHE A CA 1
ATOM 2385 C C . PHE A 1 299 ? -0.146 -4.619 22.485 1.00 50.66 299 PHE A C 1
ATOM 2387 O O . PHE A 1 299 ? -0.779 -5.511 21.913 1.00 50.66 299 PHE A O 1
ATOM 2394 N N . SER A 1 300 ? 1.044 -4.183 22.061 1.00 43.38 300 SER A N 1
ATOM 2395 C CA . SER A 1 300 ? 1.729 -4.670 20.865 1.00 43.38 300 SER A CA 1
ATOM 2396 C C . SER A 1 300 ? 2.520 -5.959 21.075 1.00 43.38 300 SER A C 1
ATOM 2398 O O . SER A 1 300 ? 2.646 -6.743 20.133 1.00 43.38 300 SER A O 1
ATOM 2400 N N . GLU A 1 301 ? 3.023 -6.195 22.289 1.00 42.75 301 GLU A N 1
ATOM 2401 C CA . GLU A 1 301 ? 4.031 -7.232 22.525 1.00 42.75 301 GLU A CA 1
ATOM 2402 C C . GLU A 1 301 ? 3.589 -8.324 23.500 1.00 42.75 301 GLU A C 1
ATOM 2404 O O . GLU A 1 301 ? 4.036 -9.465 23.355 1.00 42.75 301 GLU A O 1
ATOM 2409 N N . ARG A 1 302 ? 2.682 -8.057 24.451 1.00 44.50 302 ARG A N 1
ATOM 2410 C CA . ARG A 1 302 ? 2.240 -9.076 25.422 1.00 44.50 302 ARG A CA 1
ATOM 2411 C C . ARG A 1 302 ? 0.817 -8.828 25.907 1.00 44.50 302 ARG A C 1
ATOM 2413 O O . ARG A 1 302 ? 0.589 -8.268 26.968 1.00 44.50 302 ARG A O 1
ATOM 2420 N N . SER A 1 303 ? -0.164 -9.335 25.171 1.00 38.59 303 SER A N 1
ATOM 2421 C CA . SER A 1 303 ? -1.538 -9.451 25.675 1.00 38.59 303 SER A CA 1
ATOM 2422 C C . SER A 1 303 ? -2.028 -10.893 25.535 1.00 38.59 303 SER A C 1
ATOM 2424 O O . SER A 1 303 ? -2.740 -11.273 24.605 1.00 38.59 303 SER A O 1
ATOM 2426 N N . ILE A 1 304 ? -1.576 -11.729 26.470 1.00 42.19 304 ILE A N 1
ATOM 2427 C CA . ILE A 1 304 ? -2.155 -13.042 26.780 1.00 42.19 304 ILE A CA 1
ATOM 2428 C C . ILE A 1 304 ? -2.901 -12.878 28.119 1.00 42.19 304 ILE A C 1
ATOM 2430 O O . ILE A 1 304 ? -2.367 -12.203 29.001 1.00 42.19 304 ILE A O 1
ATOM 2434 N N . PRO A 1 305 ? -4.106 -13.448 28.298 1.00 36.47 305 PRO A N 1
ATOM 2435 C CA . PRO A 1 305 ? -4.764 -13.484 29.601 1.00 36.47 305 PRO A CA 1
ATOM 2436 C C . PRO A 1 305 ? -3.964 -14.325 30.604 1.00 36.47 305 PRO A C 1
ATOM 2438 O O . PRO A 1 305 ? -3.380 -15.344 30.240 1.00 36.47 305 PRO A O 1
ATOM 2441 N N . LEU A 1 306 ? -4.012 -13.951 31.883 1.00 34.78 306 LEU A N 1
ATOM 2442 C CA . LEU A 1 306 ? -3.819 -14.898 32.984 1.00 34.78 306 LEU A CA 1
ATOM 2443 C C . LEU A 1 306 ? -5.094 -15.749 33.108 1.00 34.78 306 LEU A C 1
ATOM 2445 O O . LEU A 1 306 ? -5.937 -15.453 33.949 1.00 34.78 306 LEU A O 1
ATOM 2449 N N . ALA A 1 307 ? -5.272 -16.715 32.202 1.00 30.22 307 ALA A N 1
ATOM 2450 C CA . ALA A 1 307 ? -6.147 -17.895 32.302 1.00 30.22 307 ALA A CA 1
ATOM 2451 C C . ALA A 1 307 ? -6.138 -18.661 30.973 1.00 30.22 307 ALA A C 1
ATOM 2453 O O . ALA A 1 307 ? -6.460 -18.038 29.932 1.00 30.22 307 ALA A O 1
#

Secondary structure (DSSP, 8-state):
------------SS-----TT-TTHHHIIIIIHHHHTTHHHHTTS-HHHHGGGHHHHHHHHHHHHT--TTS-HHHHHHHHTPPPHHHHHHHHHHHHHHHHHT-TTSTHHHHHHHHHHS---TT--SPPPHHHHHHHHHHHTT--GGGB---------TTS--TTHHHHHHHHHHHTT-S--SS--B-GGGGHHHHHHHHHHHHHHHHHT-TT-TTTTT--STT----PPTT--HHHHHHHHHHHTT--HHHHHHHHHT-PPPEEGGGTEE--HHIIIII-STTHHHHHHH----SSGGGTT------

Radius of gyration: 24.96 Å; chains: 1; bounding box: 65×65×68 Å